Protein AF-A0A371DS87-F1 (afdb_monomer_lite)

Structure (mmCIF, N/CA/C/O backbone):
data_AF-A0A371DS87-F1
#
_entry.id   AF-A0A371DS87-F1
#
loop_
_atom_site.group_PDB
_atom_site.id
_atom_site.type_symbol
_atom_site.label_atom_id
_atom_site.label_alt_id
_atom_site.label_comp_id
_atom_site.label_asym_id
_atom_site.label_entity_id
_atom_site.label_seq_id
_atom_site.pdbx_PDB_ins_code
_atom_site.Cartn_x
_atom_site.Cartn_y
_atom_site.Cartn_z
_atom_site.occupancy
_atom_site.B_iso_or_equiv
_atom_site.auth_seq_id
_atom_site.auth_comp_id
_atom_site.auth_asym_id
_atom_site.auth_atom_id
_atom_site.pdbx_PDB_model_num
ATOM 1 N N . MET A 1 1 ? 19.403 -3.840 -25.421 1.00 32.31 1 MET A N 1
ATOM 2 C CA . MET A 1 1 ? 19.249 -2.475 -25.979 1.00 32.31 1 MET A CA 1
ATOM 3 C C . MET A 1 1 ? 19.789 -1.514 -24.935 1.00 32.31 1 MET A C 1
ATOM 5 O O . MET A 1 1 ? 19.598 -1.821 -23.767 1.00 32.31 1 MET A O 1
ATOM 9 N N . PRO A 1 2 ? 20.490 -0.430 -25.302 1.00 31.38 2 PRO A N 1
ATOM 10 C CA . PRO A 1 2 ? 20.905 0.566 -24.318 1.00 31.38 2 PRO A CA 1
ATOM 11 C C . PRO A 1 2 ? 19.654 1.183 -23.683 1.00 31.38 2 PRO A C 1
ATOM 13 O O . PRO A 1 2 ? 18.657 1.389 -24.381 1.00 31.38 2 PRO A O 1
ATOM 16 N N . TYR A 1 3 ? 19.693 1.423 -22.374 1.00 37.91 3 TYR A N 1
ATOM 17 C CA . TYR A 1 3 ? 18.606 2.086 -21.662 1.00 37.91 3 TYR A CA 1
ATOM 18 C C . TYR A 1 3 ? 18.264 3.436 -22.318 1.00 37.91 3 TYR A C 1
ATOM 20 O O . TYR A 1 3 ? 19.172 4.118 -22.805 1.00 37.91 3 TYR A O 1
ATOM 28 N N . PRO A 1 4 ? 16.987 3.864 -22.323 1.00 39.94 4 PRO A N 1
ATOM 29 C CA . PRO A 1 4 ? 16.688 5.274 -22.540 1.00 39.94 4 PRO A CA 1
ATOM 30 C C . PRO A 1 4 ? 17.463 6.096 -21.499 1.00 39.94 4 PRO A C 1
ATOM 32 O O . PRO A 1 4 ? 17.573 5.673 -20.350 1.00 39.94 4 PRO A O 1
ATOM 35 N N . GLU A 1 5 ? 17.991 7.262 -21.887 1.00 39.75 5 GLU A N 1
ATOM 36 C CA . GLU A 1 5 ? 18.852 8.149 -21.069 1.00 39.75 5 GLU A CA 1
ATOM 37 C C . GLU A 1 5 ? 18.265 8.534 -19.688 1.00 39.75 5 GLU A C 1
ATOM 39 O O . GLU A 1 5 ? 18.965 9.107 -18.862 1.00 39.75 5 GLU A O 1
ATOM 44 N N . ASN A 1 6 ? 17.014 8.159 -19.410 1.00 40.94 6 ASN A N 1
ATOM 45 C CA . ASN A 1 6 ? 16.266 8.435 -18.187 1.00 40.94 6 ASN A CA 1
ATOM 46 C C . ASN A 1 6 ? 16.263 7.261 -17.179 1.00 40.94 6 ASN A C 1
ATOM 48 O O . ASN A 1 6 ? 15.716 7.403 -16.090 1.00 40.94 6 ASN A O 1
ATOM 52 N N . ALA A 1 7 ? 16.815 6.088 -17.518 1.00 43.47 7 ALA A N 1
ATOM 53 C CA . ALA A 1 7 ? 16.753 4.895 -16.658 1.00 43.47 7 ALA A CA 1
ATOM 54 C C . ALA A 1 7 ? 17.754 4.898 -15.482 1.00 43.47 7 ALA A C 1
ATOM 56 O O . ALA A 1 7 ? 17.791 3.948 -14.705 1.00 43.47 7 ALA A O 1
ATOM 57 N N . LEU A 1 8 ? 18.570 5.950 -15.361 1.00 48.00 8 LEU A N 1
ATOM 58 C CA . LEU A 1 8 ? 19.634 6.092 -14.358 1.00 48.00 8 LEU A CA 1
ATOM 59 C C . LEU A 1 8 ? 19.425 7.280 -13.408 1.00 48.00 8 LEU A C 1
ATOM 61 O O . LEU A 1 8 ? 20.318 7.591 -12.618 1.00 48.00 8 LEU A O 1
ATOM 65 N N . ASP A 1 9 ? 18.267 7.943 -13.448 1.00 56.56 9 ASP A N 1
ATOM 66 C CA . ASP A 1 9 ? 17.944 8.957 -12.446 1.00 56.56 9 ASP A CA 1
ATOM 67 C C . ASP A 1 9 ? 17.650 8.255 -11.119 1.00 56.56 9 ASP A C 1
ATOM 69 O O . ASP A 1 9 ? 16.530 7.824 -10.860 1.00 56.56 9 ASP A O 1
ATOM 73 N N . LEU A 1 10 ? 18.685 8.104 -10.290 1.00 57.31 10 LEU A N 1
ATOM 74 C CA . LEU A 1 10 ? 18.582 7.548 -8.944 1.00 57.31 10 LEU A CA 1
ATOM 75 C C . LEU A 1 10 ? 17.589 8.372 -8.129 1.00 57.31 10 LEU A C 1
ATOM 77 O O . LEU A 1 10 ? 17.739 9.585 -7.949 1.00 57.31 10 LEU A O 1
ATOM 81 N N . LEU A 1 11 ? 16.557 7.703 -7.633 1.00 71.44 11 LEU A N 1
ATOM 82 C CA . LEU A 1 11 ? 15.434 8.376 -7.000 1.00 71.44 11 LEU A CA 1
ATOM 83 C C . LEU A 1 11 ? 15.697 8.553 -5.515 1.00 71.44 11 LEU A C 1
ATOM 85 O O . LEU A 1 11 ? 16.438 7.797 -4.895 1.00 71.44 11 LEU A O 1
ATOM 89 N N . THR A 1 12 ? 15.106 9.591 -4.930 1.00 75.75 12 THR A N 1
ATOM 90 C CA . THR A 1 12 ? 15.191 9.810 -3.484 1.00 75.75 12 THR A CA 1
ATOM 91 C C . THR A 1 12 ? 14.057 9.036 -2.805 1.00 75.75 12 THR A C 1
ATOM 93 O O . THR A 1 12 ? 12.901 9.430 -2.958 1.00 75.75 12 THR A O 1
ATOM 96 N N . PRO A 1 13 ? 14.333 7.952 -2.055 1.00 79.12 13 PRO A N 1
ATOM 97 C CA . PRO A 1 13 ? 13.314 7.264 -1.282 1.00 79.12 13 PRO A CA 1
ATOM 98 C C . PRO A 1 13 ? 12.853 8.138 -0.111 1.00 79.12 13 PRO A C 1
ATOM 100 O O . PRO A 1 13 ? 13.560 9.035 0.356 1.00 79.12 13 PRO A O 1
ATOM 103 N N . TYR A 1 14 ? 11.665 7.847 0.401 1.00 82.19 14 TYR A N 1
ATOM 104 C CA . TYR A 1 14 ? 11.088 8.501 1.566 1.00 82.19 14 TYR A CA 1
ATOM 105 C C . TYR A 1 14 ? 10.879 7.496 2.695 1.00 82.19 14 TYR A C 1
ATOM 107 O O . TYR A 1 14 ? 10.246 6.450 2.535 1.00 82.19 14 TYR A O 1
ATOM 115 N N . PHE A 1 15 ? 11.356 7.872 3.875 1.00 82.38 15 PHE A N 1
ATOM 116 C CA . PHE A 1 15 ? 11.287 7.068 5.086 1.00 82.38 15 PHE A CA 1
ATOM 117 C C . PHE A 1 15 ? 10.194 7.575 6.029 1.00 82.38 15 PHE A C 1
ATOM 119 O O . PHE A 1 15 ? 9.985 8.791 6.130 1.00 82.38 15 PHE A O 1
ATOM 126 N N . PRO A 1 16 ? 9.499 6.671 6.735 1.00 85.75 16 PRO A N 1
ATOM 127 C CA . PRO A 1 16 ? 8.396 7.040 7.607 1.00 85.75 16 PRO A CA 1
ATOM 128 C C . PRO A 1 16 ? 8.895 7.780 8.851 1.00 85.75 16 PRO A C 1
ATOM 130 O O . PRO A 1 16 ? 9.857 7.375 9.504 1.00 85.75 16 PRO A O 1
ATOM 133 N N . VAL A 1 17 ? 8.193 8.848 9.227 1.00 87.38 17 VAL A N 1
ATOM 134 C CA . VAL A 1 17 ? 8.328 9.491 10.536 1.00 87.38 17 VAL A CA 1
ATOM 135 C C . VAL A 1 17 ? 7.206 8.969 11.426 1.00 87.38 17 VAL A C 1
ATOM 137 O O . VAL A 1 17 ? 6.046 9.363 11.292 1.00 87.38 17 VAL A O 1
ATOM 140 N N . PHE A 1 18 ? 7.549 8.044 12.320 1.00 86.75 18 PHE A N 1
ATOM 141 C CA . PHE A 1 18 ? 6.584 7.445 13.236 1.00 86.75 18 PHE A CA 1
ATOM 142 C C . PHE A 1 18 ? 6.271 8.370 14.412 1.00 86.75 18 PHE A C 1
ATOM 144 O O . PHE A 1 18 ? 7.171 8.919 15.048 1.00 86.75 18 PHE A O 1
ATOM 151 N N . SER A 1 19 ? 4.987 8.494 14.740 1.00 88.00 19 SER A N 1
ATOM 152 C CA . SER A 1 19 ? 4.548 9.206 15.935 1.00 88.00 19 SER A CA 1
ATOM 153 C C . SER A 1 19 ? 4.712 8.333 17.181 1.00 88.00 19 SER A C 1
ATOM 155 O O . SER A 1 19 ? 4.259 7.190 17.209 1.00 88.00 19 SER A O 1
ATOM 157 N N . THR A 1 20 ? 5.335 8.877 18.228 1.00 88.12 20 THR A N 1
ATOM 158 C CA . THR A 1 20 ? 5.486 8.213 19.536 1.00 88.12 20 THR A CA 1
ATOM 159 C C . THR A 1 20 ? 4.265 8.393 20.440 1.00 88.12 20 THR A C 1
ATOM 161 O O . THR A 1 20 ? 4.050 7.598 21.349 1.00 88.12 20 THR A O 1
ATOM 164 N N . ALA A 1 21 ? 3.459 9.425 20.186 1.00 89.31 21 ALA A N 1
ATOM 165 C CA . ALA A 1 21 ? 2.224 9.730 20.899 1.00 89.31 21 ALA A CA 1
ATOM 166 C C . ALA A 1 21 ? 1.211 10.329 19.905 1.00 89.31 21 ALA A C 1
ATOM 168 O O . ALA A 1 21 ? 1.023 11.548 19.867 1.00 89.31 21 ALA A O 1
ATOM 169 N N . PRO A 1 22 ? 0.618 9.503 19.024 1.00 88.19 22 PRO A N 1
ATOM 170 C CA . PRO A 1 22 ? -0.282 9.999 17.993 1.00 88.19 22 PRO A CA 1
ATOM 171 C C . PRO A 1 22 ? -1.543 10.610 18.606 1.00 88.19 22 PRO A C 1
ATOM 173 O O . PRO A 1 22 ? -2.166 10.022 19.486 1.00 88.19 22 PRO A O 1
ATOM 176 N N . ALA A 1 23 ? -1.937 11.782 18.102 1.00 87.50 23 ALA A N 1
ATOM 177 C CA . ALA A 1 23 ? -3.198 12.421 18.475 1.00 87.50 23 ALA A CA 1
ATOM 178 C C . ALA A 1 23 ? -4.420 11.643 17.953 1.00 87.50 23 ALA A C 1
ATOM 180 O O . ALA A 1 23 ? -5.507 11.750 18.514 1.00 87.50 23 ALA A O 1
ATOM 181 N N . SER A 1 24 ? -4.228 10.858 16.890 1.00 92.38 24 SER A N 1
ATOM 182 C CA . SER A 1 24 ? -5.258 10.054 16.246 1.00 92.38 24 SER A CA 1
ATOM 183 C C . SER A 1 24 ? -4.658 8.795 15.628 1.00 92.38 24 SER A C 1
ATOM 185 O O . SER A 1 24 ? -3.512 8.786 15.178 1.00 92.38 24 SER A O 1
ATOM 187 N N . THR A 1 25 ? -5.452 7.730 15.594 1.00 92.81 25 THR A N 1
ATOM 188 C CA . THR A 1 25 ? -5.151 6.469 14.901 1.00 92.81 25 THR A CA 1
ATOM 189 C C . THR A 1 25 ? -6.046 6.261 13.682 1.00 92.81 25 THR A C 1
ATOM 191 O O . THR A 1 25 ? -6.162 5.147 13.185 1.00 92.81 25 THR A O 1
ATOM 194 N N . ASN A 1 26 ? -6.723 7.314 13.227 1.00 94.56 26 ASN A N 1
ATOM 195 C CA . ASN A 1 26 ? -7.564 7.290 12.041 1.00 94.56 26 ASN A CA 1
ATOM 196 C C . ASN A 1 26 ? -6.769 7.818 10.837 1.00 94.56 26 ASN A C 1
ATOM 198 O O . ASN A 1 26 ? -6.238 8.924 10.894 1.00 94.56 26 ASN A O 1
ATOM 202 N N . VAL A 1 27 ? -6.709 7.053 9.742 1.00 96.31 27 VAL A N 1
ATOM 203 C CA . VAL A 1 27 ? -5.972 7.434 8.521 1.00 96.31 27 VAL A CA 1
ATOM 204 C C . VAL A 1 27 ? -6.565 8.671 7.831 1.00 96.31 27 VAL A C 1
ATOM 206 O O . VAL A 1 27 ? -5.876 9.350 7.072 1.00 96.31 27 VAL A O 1
ATOM 209 N N . PHE A 1 28 ? -7.829 8.994 8.119 1.00 95.81 28 PHE A N 1
ATOM 210 C CA . PHE A 1 28 ? -8.502 10.201 7.640 1.00 95.81 28 PHE A CA 1
ATOM 211 C C . PHE A 1 28 ? -8.166 11.459 8.449 1.00 95.81 28 PHE A C 1
ATOM 213 O O . PHE A 1 28 ? -8.526 12.560 8.036 1.00 95.81 28 PHE A O 1
ATOM 220 N N . ASP A 1 29 ? -7.506 11.325 9.601 1.00 94.88 29 ASP A N 1
ATOM 221 C CA . ASP A 1 29 ? -7.108 12.482 10.394 1.00 94.88 29 ASP A CA 1
ATOM 222 C C . ASP A 1 29 ? -6.036 13.302 9.648 1.00 94.88 29 ASP A C 1
ATOM 224 O O . ASP A 1 29 ? -5.054 12.723 9.178 1.00 94.88 29 ASP A O 1
ATOM 228 N N . PRO A 1 30 ? -6.156 14.641 9.562 1.00 89.56 30 PRO A N 1
ATOM 229 C CA . PRO A 1 30 ? -5.188 15.475 8.844 1.00 89.56 30 PRO A CA 1
ATOM 230 C C . PRO A 1 30 ? -3.744 15.370 9.356 1.00 89.56 30 PRO A C 1
ATOM 232 O O . PRO A 1 30 ? -2.813 15.667 8.610 1.00 89.56 30 PRO A O 1
ATOM 235 N N . SER A 1 31 ? -3.546 14.968 10.617 1.00 91.50 31 SER A N 1
ATOM 236 C CA . SER A 1 31 ? -2.222 14.759 11.220 1.00 91.50 31 SER A CA 1
ATOM 237 C C . SER A 1 31 ? -1.588 13.404 10.871 1.00 91.50 31 SER A C 1
ATOM 239 O O . SER A 1 31 ? -0.418 13.172 11.191 1.00 91.50 31 SER A O 1
ATOM 241 N N . VAL A 1 32 ? -2.338 12.512 10.215 1.00 95.44 32 VAL A N 1
ATOM 242 C CA . VAL A 1 32 ? -1.907 11.171 9.821 1.00 95.44 32 VAL A CA 1
ATOM 243 C C . VAL A 1 32 ? -1.653 11.147 8.315 1.00 95.44 32 VAL A C 1
ATOM 245 O O . VAL A 1 32 ? -2.494 11.514 7.498 1.00 95.44 32 VAL A O 1
ATOM 248 N N . SER A 1 33 ? -0.457 10.709 7.932 1.00 96.06 33 SER A N 1
ATOM 249 C CA . SER A 1 33 ? -0.110 10.469 6.531 1.00 96.06 33 SER A CA 1
ATOM 250 C C . SER A 1 33 ? -0.355 9.018 6.142 1.00 96.06 33 SER A C 1
ATOM 252 O O . SER A 1 33 ? -0.844 8.744 5.052 1.00 96.06 33 SER A O 1
ATOM 254 N N . ALA A 1 34 ? -0.028 8.082 7.031 1.00 95.69 34 ALA A N 1
ATOM 255 C CA . ALA A 1 34 ? -0.254 6.665 6.811 1.00 95.69 34 ALA A CA 1
ATOM 256 C C . ALA A 1 34 ? -0.357 5.906 8.137 1.00 95.69 34 ALA A C 1
ATOM 258 O O . ALA A 1 34 ? 0.079 6.380 9.189 1.00 95.69 34 ALA A O 1
ATOM 259 N N . ILE A 1 35 ? -0.907 4.700 8.071 1.00 95.12 35 ILE A N 1
ATOM 260 C CA . ILE A 1 35 ? -0.924 3.736 9.167 1.00 95.12 35 ILE A CA 1
ATOM 261 C C . ILE A 1 35 ? -0.255 2.463 8.675 1.00 95.12 35 ILE A C 1
ATOM 263 O O . ILE A 1 35 ? -0.710 1.874 7.698 1.00 95.12 35 ILE A O 1
ATOM 267 N N . LEU A 1 36 ? 0.809 2.050 9.358 1.00 91.38 36 LEU A N 1
ATOM 268 C CA . LEU A 1 36 ? 1.426 0.742 9.179 1.00 91.38 36 LEU A CA 1
ATOM 269 C C . LEU A 1 36 ? 0.776 -0.245 10.151 1.00 91.38 36 LEU A C 1
ATOM 271 O O . LEU A 1 36 ? 0.617 0.067 11.333 1.00 91.38 36 LEU A O 1
ATOM 275 N N . GLY A 1 37 ? 0.400 -1.415 9.648 1.00 90.12 37 GLY A N 1
ATOM 276 C CA . GLY A 1 37 ? -0.251 -2.466 10.413 1.00 90.12 37 GLY A CA 1
ATOM 277 C C . GLY A 1 37 ? -1.628 -2.093 10.963 1.00 90.12 37 GLY A C 1
ATOM 278 O O . GLY A 1 37 ? -2.357 -1.251 10.431 1.00 90.12 37 GLY A O 1
ATOM 279 N N . GLY A 1 38 ? -1.960 -2.719 12.088 1.00 91.56 38 GLY A N 1
ATOM 280 C CA . GLY A 1 38 ? -3.217 -2.564 12.800 1.00 91.56 38 GLY A CA 1
ATOM 281 C C . GLY A 1 38 ? -4.316 -3.498 12.309 1.00 91.56 38 GLY A C 1
ATOM 282 O O . GLY A 1 38 ? -4.135 -4.333 11.431 1.00 91.56 38 GLY A O 1
ATOM 283 N N . SER A 1 39 ? -5.486 -3.348 12.919 1.00 93.50 39 SER A N 1
ATOM 284 C CA . SER A 1 39 ? -6.663 -4.188 12.674 1.00 93.50 39 SER A CA 1
ATOM 285 C C . SER A 1 39 ? -7.890 -3.367 12.280 1.00 93.50 39 SER A C 1
ATOM 287 O O . SER A 1 39 ? -9.014 -3.825 12.429 1.00 93.50 39 SER A O 1
ATOM 289 N N . ASN A 1 40 ? -7.693 -2.141 11.789 1.00 94.75 40 ASN A N 1
ATOM 290 C CA . ASN A 1 40 ? -8.782 -1.249 11.388 1.00 94.75 40 ASN A CA 1
ATOM 291 C C . ASN A 1 40 ? -8.536 -0.735 9.959 1.00 94.75 40 ASN A C 1
ATOM 293 O O . ASN A 1 40 ? -8.141 0.422 9.777 1.00 94.75 40 ASN A O 1
ATOM 297 N N . PRO A 1 41 ? -8.676 -1.596 8.935 1.00 96.94 41 PRO A N 1
ATOM 298 C CA . PRO A 1 41 ? -8.652 -1.138 7.559 1.00 96.94 41 PRO A CA 1
ATOM 299 C C . PRO A 1 41 ? -9.849 -0.252 7.247 1.00 96.94 41 PRO A C 1
ATOM 301 O O . PRO A 1 41 ? -10.940 -0.433 7.781 1.00 96.94 41 PRO A O 1
ATOM 304 N N . VAL A 1 42 ? -9.646 0.677 6.325 1.00 97.94 42 VAL A N 1
ATOM 305 C CA . VAL A 1 42 ? -10.741 1.361 5.651 1.00 97.94 42 VAL A CA 1
ATOM 306 C C . VAL A 1 42 ? -11.286 0.441 4.563 1.00 97.94 42 VAL A C 1
ATOM 308 O O . VAL A 1 42 ? -10.543 0.025 3.673 1.00 97.94 42 VAL A O 1
ATOM 311 N N . LEU A 1 43 ? -12.580 0.149 4.630 1.00 97.62 43 LEU A N 1
ATOM 312 C CA . LEU A 1 43 ? -13.313 -0.618 3.625 1.00 97.62 43 LEU A CA 1
ATOM 313 C C . LEU A 1 43 ? -14.316 0.298 2.916 1.00 97.62 43 LEU A C 1
ATOM 315 O O . LEU A 1 43 ? -14.891 1.195 3.546 1.00 97.62 43 LEU A O 1
ATOM 319 N N . LEU A 1 44 ? -14.510 0.086 1.614 1.00 97.12 44 LEU A N 1
ATOM 320 C CA . LEU A 1 44 ? -15.515 0.801 0.825 1.00 97.12 44 LEU A CA 1
ATOM 321 C C . LEU A 1 44 ? -16.940 0.482 1.321 1.00 97.12 44 LEU A C 1
ATOM 323 O O . LEU A 1 44 ? -17.144 -0.536 1.990 1.00 97.12 44 LEU A O 1
ATOM 327 N N . PRO A 1 45 ? -17.943 1.324 0.998 1.00 94.75 45 PRO A N 1
ATOM 328 C CA . PRO A 1 45 ? -19.341 0.995 1.262 1.00 94.75 45 PRO A CA 1
ATOM 329 C C . PRO A 1 45 ? -19.689 -0.385 0.690 1.00 94.75 45 PRO A C 1
ATOM 331 O O . PRO A 1 45 ? -19.283 -0.711 -0.424 1.00 94.75 45 PRO A O 1
ATOM 334 N N . ASP A 1 46 ? -20.411 -1.193 1.467 1.00 92.56 46 ASP A N 1
ATOM 335 C CA . ASP A 1 46 ? -20.830 -2.560 1.116 1.00 92.56 46 ASP A CA 1
ATOM 336 C C . ASP A 1 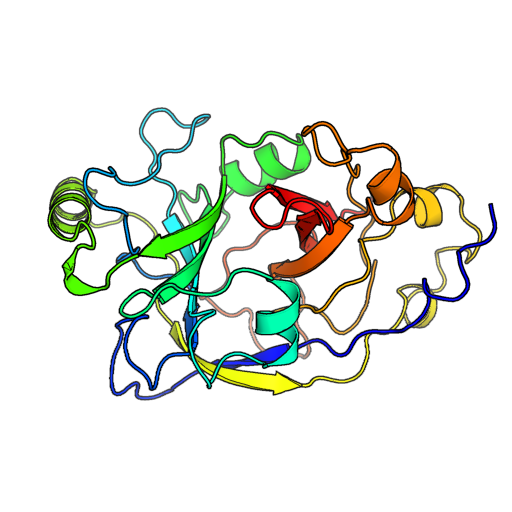46 ? -19.687 -3.575 0.892 1.00 92.56 46 ASP A C 1
ATOM 338 O O . ASP A 1 46 ? -19.930 -4.719 0.505 1.00 92.56 46 ASP A O 1
ATOM 342 N N . GLU A 1 47 ? -18.436 -3.199 1.173 1.00 95.75 47 GLU A N 1
ATOM 343 C CA . GLU A 1 47 ? -17.283 -4.088 1.059 1.00 95.75 47 GLU A CA 1
ATOM 344 C C . GLU A 1 47 ? -17.101 -4.939 2.326 1.00 95.75 47 GLU A C 1
ATOM 346 O O . GLU A 1 47 ? -17.170 -4.429 3.447 1.00 95.75 47 GLU A O 1
ATOM 351 N N . GLY A 1 48 ? -16.841 -6.236 2.149 1.00 95.00 48 GLY A N 1
ATOM 352 C CA . GLY A 1 48 ? -16.379 -7.116 3.222 1.00 95.00 48 GLY A CA 1
ATOM 353 C C . GLY A 1 48 ? -14.867 -7.018 3.440 1.00 95.00 48 GLY A C 1
ATOM 354 O O . GLY A 1 48 ? -14.134 -6.480 2.615 1.00 95.00 48 GLY A O 1
ATOM 355 N N 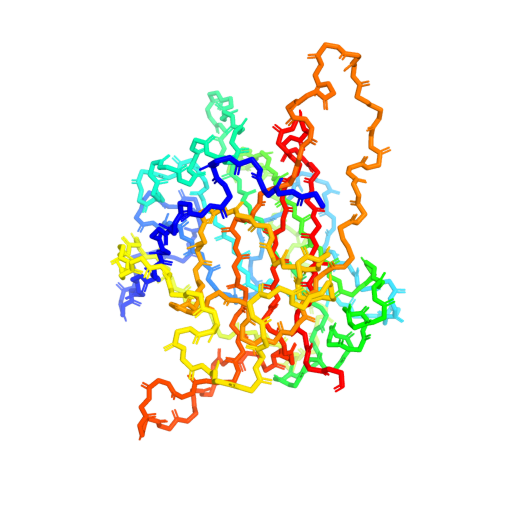. TRP A 1 49 ? -14.377 -7.576 4.546 1.00 96.00 49 TRP A N 1
ATOM 356 C CA . TRP A 1 49 ? -12.936 -7.653 4.776 1.00 96.00 49 TRP A CA 1
ATOM 357 C C . TRP A 1 49 ? -12.272 -8.567 3.724 1.00 96.00 49 TRP A C 1
ATOM 359 O O . TRP A 1 49 ? -12.737 -9.697 3.538 1.00 96.00 49 TRP A O 1
ATOM 369 N N . PRO A 1 50 ? -11.189 -8.132 3.048 1.00 95.44 50 PRO A N 1
ATOM 370 C CA . PRO A 1 50 ? -10.551 -8.922 1.997 1.00 95.44 50 PRO A CA 1
ATOM 371 C C . PRO A 1 50 ? -10.005 -10.261 2.518 1.00 95.44 50 PRO A C 1
ATOM 373 O O . PRO A 1 50 ? -9.395 -10.333 3.586 1.00 95.44 50 PRO A O 1
ATOM 376 N N . ARG A 1 51 ? -10.205 -11.336 1.753 1.00 94.00 51 ARG A N 1
ATOM 377 C CA . ARG A 1 51 ? -9.779 -12.698 2.107 1.00 94.00 51 ARG A CA 1
ATOM 378 C C . ARG A 1 51 ? -8.620 -13.177 1.245 1.00 94.00 51 ARG A C 1
ATOM 380 O O . ARG A 1 51 ? -8.486 -12.754 0.101 1.00 94.00 51 ARG A O 1
ATOM 387 N N . CYS A 1 52 ? -7.810 -14.063 1.811 1.00 93.94 52 CYS A N 1
ATOM 388 C CA . CYS A 1 52 ? -6.811 -14.810 1.064 1.00 93.94 52 CYS A CA 1
ATOM 389 C C . CYS A 1 52 ? -7.523 -15.816 0.151 1.00 93.94 52 CYS A C 1
ATOM 391 O O . CYS A 1 52 ? -8.376 -16.573 0.610 1.00 93.94 52 CYS A O 1
ATOM 393 N N . GLY A 1 53 ? -7.191 -15.823 -1.137 1.00 91.00 53 GLY A N 1
ATOM 394 C CA . GLY A 1 53 ? -7.691 -16.808 -2.095 1.00 91.00 53 GLY A CA 1
ATOM 395 C C . GLY A 1 53 ? -6.993 -18.168 -1.992 1.00 91.00 53 GLY A C 1
ATOM 396 O O . GLY A 1 53 ? -7.542 -19.154 -2.471 1.00 91.00 53 GLY A O 1
ATOM 397 N N . ASN A 1 54 ? -5.832 -18.237 -1.328 1.00 89.50 54 ASN A N 1
ATOM 398 C CA . ASN A 1 54 ? -5.111 -19.488 -1.068 1.00 89.50 54 ASN A CA 1
ATOM 399 C C . ASN A 1 54 ? -5.537 -20.156 0.254 1.00 89.50 54 ASN A C 1
ATOM 401 O O . ASN A 1 54 ? -5.738 -21.366 0.314 1.00 89.50 54 ASN A O 1
ATOM 405 N N . CYS A 1 55 ? -5.689 -19.371 1.323 1.00 88.38 55 CYS A N 1
ATOM 406 C CA . CYS A 1 55 ? -6.109 -19.857 2.635 1.00 88.38 55 CYS A CA 1
ATOM 407 C C . CYS A 1 55 ? -7.605 -19.575 2.822 1.00 88.38 55 CYS A C 1
ATOM 409 O O . CYS A 1 55 ? -7.962 -18.462 3.206 1.00 88.38 55 CYS A O 1
ATOM 411 N N . GLU A 1 56 ? -8.461 -20.573 2.574 1.00 74.25 56 GLU A N 1
ATOM 412 C CA . GLU A 1 56 ? -9.928 -20.425 2.459 1.00 74.25 56 GLU A CA 1
ATOM 413 C C . GLU A 1 56 ? -10.601 -19.643 3.612 1.00 74.25 56 GLU A C 1
ATOM 415 O O . GLU A 1 56 ? -11.596 -18.947 3.385 1.00 74.25 56 GLU A O 1
ATOM 420 N N . ASP A 1 57 ? -10.036 -19.680 4.824 1.00 77.25 57 ASP A N 1
ATOM 421 C CA . ASP A 1 57 ? -10.570 -19.004 6.015 1.00 77.25 57 ASP A CA 1
ATOM 422 C C . ASP A 1 57 ? -9.776 -17.783 6.502 1.00 77.25 57 ASP A C 1
ATOM 424 O O . ASP A 1 57 ? -10.224 -17.085 7.417 1.00 77.25 57 ASP A O 1
ATOM 428 N N . ASN A 1 58 ? -8.632 -17.466 5.891 1.00 88.75 58 ASN A N 1
ATOM 429 C CA . ASN A 1 58 ? -7.827 -16.332 6.333 1.00 88.75 58 ASN A CA 1
ATOM 430 C C . ASN A 1 58 ? -8.291 -15.019 5.706 1.00 88.75 58 ASN A C 1
ATOM 432 O O . ASN A 1 58 ? -8.484 -14.886 4.497 1.00 88.75 58 ASN A O 1
ATOM 436 N N . ILE A 1 59 ? -8.368 -13.997 6.550 1.00 93.88 59 ILE A N 1
ATOM 437 C CA . ILE A 1 59 ? -8.421 -12.607 6.107 1.00 93.88 59 ILE A CA 1
ATOM 438 C C . ILE A 1 59 ? -7.023 -12.121 5.712 1.00 93.88 59 ILE A C 1
ATOM 440 O O . ILE A 1 59 ? -6.022 -12.529 6.310 1.00 93.88 59 ILE A O 1
ATOM 444 N N . LEU A 1 60 ? -6.956 -11.196 4.756 1.00 95.50 60 LEU A N 1
ATOM 445 C CA . LEU A 1 60 ? -5.746 -10.418 4.517 1.00 95.50 60 LEU A CA 1
ATOM 446 C C . LEU A 1 60 ? -5.649 -9.324 5.584 1.00 95.50 60 LEU A C 1
ATOM 448 O O . LEU A 1 60 ? -6.582 -8.541 5.766 1.00 95.50 60 LEU A O 1
ATOM 452 N N . ILE A 1 61 ? -4.536 -9.256 6.307 1.00 94.50 61 ILE A N 1
ATOM 453 C CA . ILE A 1 61 ? -4.318 -8.217 7.315 1.00 94.50 61 ILE A CA 1
ATOM 454 C C . ILE A 1 61 ? -3.741 -6.950 6.663 1.00 94.50 61 ILE A C 1
ATOM 456 O O . ILE A 1 61 ? -3.021 -7.053 5.667 1.00 94.50 61 ILE A O 1
ATOM 460 N N . PRO A 1 62 ? -4.023 -5.746 7.192 1.00 94.44 62 PRO A N 1
ATOM 461 C CA . PRO A 1 62 ? -3.457 -4.512 6.662 1.00 94.44 62 PRO A CA 1
ATOM 462 C C . PRO A 1 62 ? -1.945 -4.475 6.905 1.00 94.44 62 PRO A C 1
ATOM 464 O O . PRO A 1 62 ? -1.502 -4.578 8.048 1.00 94.44 62 PRO A O 1
ATOM 467 N N . TYR A 1 63 ? -1.158 -4.280 5.847 1.00 92.50 63 TYR A N 1
ATOM 468 C CA . TYR A 1 63 ? 0.271 -3.986 5.958 1.00 92.50 63 TYR A CA 1
ATOM 469 C C . TYR A 1 63 ? 0.501 -2.480 6.075 1.00 92.50 63 TYR A C 1
ATOM 471 O O . TYR A 1 63 ? 1.149 -2.010 7.008 1.00 92.50 63 TYR A O 1
ATOM 479 N N . ILE A 1 64 ? -0.069 -1.698 5.155 1.00 93.19 64 ILE A N 1
ATOM 480 C CA . ILE A 1 64 ? -0.038 -0.236 5.216 1.00 93.19 64 ILE A CA 1
ATOM 481 C C . ILE A 1 64 ? -1.258 0.377 4.526 1.00 93.19 64 ILE A C 1
ATOM 483 O O . ILE A 1 64 ? -1.755 -0.135 3.524 1.00 93.19 64 ILE A O 1
ATOM 487 N N . GLN A 1 65 ? -1.723 1.502 5.061 1.00 97.00 65 GLN A N 1
ATOM 488 C CA . GLN A 1 65 ? -2.737 2.365 4.463 1.00 97.00 65 GLN A CA 1
ATOM 489 C C . GLN A 1 65 ? -2.192 3.790 4.395 1.00 97.00 65 GLN A C 1
ATOM 491 O O . GLN A 1 65 ? -1.936 4.402 5.432 1.00 97.00 65 GLN A O 1
ATOM 496 N N . ILE A 1 66 ? -2.000 4.320 3.189 1.00 96.62 66 ILE A N 1
ATOM 497 C CA . ILE A 1 66 ? -1.421 5.644 2.946 1.00 96.62 66 ILE A CA 1
ATOM 498 C C . ILE A 1 66 ? -2.517 6.597 2.497 1.00 96.62 66 ILE A C 1
ATOM 500 O O . ILE A 1 66 ? -3.175 6.353 1.489 1.00 96.62 66 ILE A O 1
ATOM 504 N N . ASN A 1 67 ? -2.674 7.711 3.209 1.00 97.31 67 ASN A N 1
ATOM 505 C CA . ASN A 1 67 ? -3.549 8.802 2.814 1.00 97.31 67 ASN A CA 1
ATOM 506 C C . ASN A 1 67 ? -2.877 9.630 1.715 1.00 97.31 67 ASN A C 1
ATOM 508 O O . ASN A 1 67 ? -2.089 10.539 1.985 1.00 97.31 67 ASN A O 1
ATOM 512 N N . VAL A 1 68 ? -3.187 9.319 0.459 1.00 95.44 68 VAL A N 1
ATOM 513 C CA . VAL A 1 68 ? -2.644 10.026 -0.706 1.00 95.44 68 VAL A CA 1
ATOM 514 C C . VAL A 1 68 ? -3.185 11.454 -0.776 1.00 95.44 68 VAL A C 1
ATOM 516 O O . VAL A 1 68 ? -2.505 12.335 -1.282 1.00 95.44 68 VAL A O 1
ATOM 519 N N . SER A 1 69 ? -4.361 11.740 -0.219 1.00 95.06 69 SER A N 1
ATOM 520 C CA . SER A 1 69 ? -4.902 13.106 -0.172 1.00 95.06 69 SER A CA 1
ATOM 521 C C . SER A 1 69 ? -4.253 13.992 0.901 1.00 95.06 69 SER A C 1
ATOM 523 O O . SER A 1 69 ? -4.383 15.215 0.838 1.00 95.06 69 SER A O 1
ATOM 525 N N . SER A 1 70 ? -3.537 13.416 1.871 1.00 94.19 70 SER A N 1
ATOM 526 C CA . SER A 1 70 ? -2.920 14.161 2.974 1.00 94.19 70 SER A CA 1
ATOM 527 C C . SER A 1 70 ? -1.770 15.054 2.503 1.00 94.19 70 SER A C 1
ATOM 529 O O . SER A 1 70 ? -0.893 14.633 1.748 1.00 94.19 70 SER A O 1
ATOM 531 N N . SER A 1 71 ? -1.697 16.283 3.024 1.00 93.69 71 SER A N 1
ATOM 532 C CA . SER A 1 71 ? -0.550 17.176 2.801 1.00 93.69 71 SER A CA 1
ATOM 533 C C . SER A 1 71 ? 0.738 16.685 3.467 1.00 93.69 71 SER A C 1
ATOM 535 O O . SER A 1 71 ? 1.812 17.185 3.142 1.00 93.69 71 SER A O 1
ATOM 537 N N . HIS A 1 72 ? 0.639 15.725 4.392 1.00 94.50 72 HIS A N 1
ATOM 538 C CA . HIS A 1 72 ? 1.785 15.095 5.047 1.00 94.50 72 HIS A CA 1
ATOM 539 C C . HIS A 1 72 ? 2.410 13.973 4.203 1.00 94.50 72 HIS A C 1
ATOM 541 O O . HIS A 1 72 ? 3.541 13.568 4.471 1.00 94.50 72 HIS A O 1
ATOM 547 N N . THR A 1 73 ? 1.710 13.505 3.166 1.00 94.62 73 THR A N 1
ATOM 548 C CA . THR A 1 73 ? 2.240 12.573 2.164 1.00 94.62 73 THR A CA 1
ATOM 549 C C . THR A 1 73 ? 3.036 13.355 1.103 1.00 94.62 73 THR A C 1
ATOM 551 O O . THR A 1 73 ? 2.542 14.387 0.625 1.00 94.62 73 THR A O 1
ATOM 554 N N . PRO A 1 74 ? 4.255 12.916 0.708 1.00 92.38 74 PRO A N 1
ATOM 555 C CA . PRO A 1 74 ? 5.122 13.666 -0.198 1.00 92.38 74 PRO A CA 1
ATOM 556 C C . PRO A 1 74 ? 4.401 14.093 -1.472 1.00 92.38 74 PRO A C 1
ATOM 558 O O . PRO A 1 74 ? 3.747 13.283 -2.122 1.00 92.38 74 PRO A O 1
ATOM 561 N N . ALA A 1 75 ? 4.526 15.368 -1.848 1.00 91.56 75 ALA A N 1
ATOM 562 C CA . ALA A 1 75 ? 3.834 15.903 -3.021 1.00 91.56 75 ALA A CA 1
ATOM 563 C C . ALA A 1 75 ? 4.183 15.136 -4.307 1.00 91.56 75 ALA A C 1
ATOM 565 O O . ALA A 1 75 ? 3.292 14.862 -5.105 1.00 91.56 75 ALA A O 1
ATOM 566 N N . GLU A 1 76 ? 5.446 14.734 -4.464 1.00 88.75 76 GLU A N 1
ATOM 567 C CA . GLU A 1 76 ? 5.891 13.916 -5.594 1.00 88.75 76 GLU A CA 1
ATOM 568 C C . GLU A 1 76 ? 5.208 12.539 -5.614 1.00 88.75 76 GLU A C 1
ATOM 570 O O . GLU A 1 76 ? 4.772 12.085 -6.669 1.00 88.75 76 GLU A O 1
ATOM 575 N N . PHE A 1 77 ? 5.031 11.905 -4.448 1.00 90.31 77 PHE A N 1
ATOM 576 C CA . PHE A 1 77 ? 4.304 10.638 -4.341 1.00 90.31 77 PHE A CA 1
ATOM 577 C C . PHE A 1 77 ? 2.854 10.807 -4.780 1.00 90.31 77 PHE A C 1
ATOM 579 O O . PHE A 1 77 ? 2.362 10.040 -5.599 1.00 90.31 77 PHE A O 1
ATOM 586 N N . ARG A 1 78 ? 2.183 11.857 -4.292 1.00 91.56 78 ARG A N 1
ATOM 587 C CA . ARG A 1 78 ? 0.789 12.157 -4.649 1.00 91.56 78 ARG A CA 1
ATOM 588 C C . ARG A 1 78 ? 0.620 12.390 -6.151 1.00 91.56 78 ARG A C 1
ATOM 590 O O . ARG A 1 78 ? -0.306 11.853 -6.749 1.00 91.56 78 ARG A O 1
ATOM 597 N N . GLN A 1 79 ? 1.542 13.134 -6.763 1.00 89.62 79 GLN A N 1
ATOM 598 C CA . GLN A 1 79 ? 1.562 13.357 -8.211 1.00 89.62 79 GLN A CA 1
ATOM 599 C C . GLN A 1 79 ? 1.763 12.054 -8.986 1.00 89.62 79 GLN A C 1
ATOM 601 O O . GLN A 1 79 ? 1.074 11.827 -9.976 1.00 89.62 79 GLN A O 1
ATOM 606 N N . LYS A 1 80 ? 2.675 11.186 -8.528 1.00 88.00 80 LYS A N 1
ATOM 607 C CA . LYS A 1 80 ? 2.904 9.884 -9.159 1.00 88.00 80 LYS A CA 1
ATOM 608 C C . LYS A 1 80 ? 1.732 8.935 -8.959 1.00 88.00 80 LYS A C 1
ATOM 610 O O . LYS A 1 80 ? 1.418 8.241 -9.899 1.00 88.00 80 LYS A O 1
ATOM 615 N N . VAL A 1 81 ? 1.028 8.914 -7.829 1.00 89.81 81 VAL A N 1
ATOM 616 C CA . VAL A 1 81 ? -0.193 8.090 -7.718 1.00 89.81 81 VAL A CA 1
ATOM 617 C C . VAL A 1 81 ? -1.211 8.483 -8.793 1.00 89.81 81 VAL A C 1
ATOM 619 O O . VAL A 1 81 ? -1.860 7.602 -9.346 1.00 89.81 81 VAL A O 1
ATOM 622 N N . GLY A 1 82 ? -1.294 9.771 -9.146 1.00 85.75 82 GLY A N 1
ATOM 623 C CA . GLY A 1 82 ? -2.025 10.232 -10.331 1.00 85.75 82 GLY A CA 1
ATOM 624 C C . GLY A 1 82 ? -3.548 10.142 -10.213 1.00 85.75 82 GLY A C 1
ATOM 625 O O . GLY A 1 82 ? -4.238 10.190 -11.227 1.00 85.75 82 GLY A O 1
ATOM 626 N N . VAL A 1 83 ? -4.071 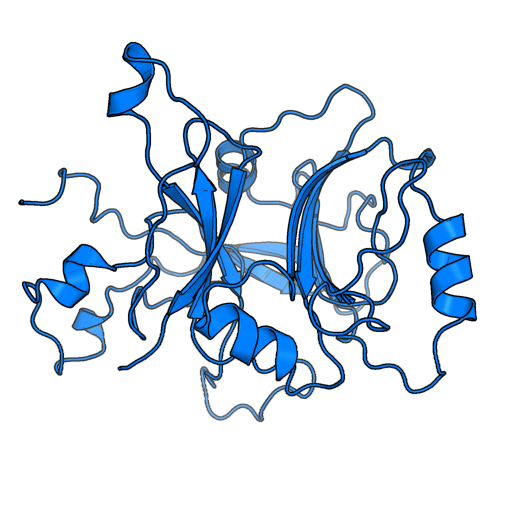10.006 -8.992 1.00 85.38 83 VAL A N 1
ATOM 627 C CA . VAL A 1 83 ? -5.508 9.976 -8.700 1.00 85.38 83 VAL A CA 1
ATOM 628 C C . VAL A 1 83 ? -5.863 11.213 -7.885 1.00 85.38 83 VAL A C 1
ATOM 630 O O . VAL A 1 83 ? -5.375 11.398 -6.767 1.00 85.38 83 VAL A O 1
ATOM 633 N N . GLU A 1 84 ? -6.708 12.070 -8.450 1.00 85.50 84 GLU A N 1
ATOM 634 C CA . GLU A 1 84 ? -7.244 13.238 -7.757 1.00 85.50 84 GLU A CA 1
ATOM 635 C C . GLU A 1 84 ? -8.535 12.865 -7.031 1.00 85.50 84 GLU A C 1
ATOM 637 O O . GLU A 1 84 ? -9.440 12.276 -7.618 1.00 85.50 84 GLU A O 1
ATOM 642 N N . ALA A 1 85 ? -8.619 13.219 -5.749 1.00 89.25 85 ALA A N 1
ATOM 643 C CA . ALA A 1 85 ? -9.831 13.013 -4.971 1.00 89.25 85 ALA A CA 1
ATOM 644 C C . ALA A 1 85 ? -10.930 13.980 -5.426 1.00 89.25 85 ALA A C 1
ATOM 646 O O . ALA A 1 85 ? -10.701 15.190 -5.538 1.00 89.25 85 ALA A O 1
ATOM 647 N N . GLN A 1 86 ? -12.142 13.468 -5.604 1.00 93.38 86 GLN A N 1
ATOM 648 C CA . GLN A 1 86 ? -13.339 14.283 -5.714 1.00 93.38 86 GLN A CA 1
ATOM 649 C C . GLN A 1 86 ? -13.539 15.107 -4.430 1.00 93.38 86 GLN A C 1
ATOM 651 O O . GLN A 1 86 ? -13.093 14.718 -3.345 1.00 93.38 86 GLN A O 1
ATOM 656 N N . PRO A 1 87 ? -14.219 16.264 -4.507 1.00 92.69 87 PRO A N 1
ATOM 657 C CA . PRO A 1 87 ? -14.506 17.066 -3.324 1.00 92.69 87 PRO A CA 1
ATOM 658 C C . PRO A 1 87 ? -15.202 16.248 -2.224 1.00 92.69 87 PRO A C 1
ATOM 660 O O . PRO A 1 87 ? -16.258 15.668 -2.453 1.00 92.69 87 PRO A O 1
ATOM 663 N N . GLY A 1 88 ? -14.617 16.229 -1.023 1.00 92.44 88 GLY A N 1
ATOM 664 C CA . GLY A 1 88 ? -15.124 15.461 0.123 1.00 92.44 88 GLY A CA 1
ATOM 665 C C . GLY A 1 88 ? -14.641 14.008 0.191 1.00 92.44 88 GLY A C 1
ATOM 666 O O . GLY A 1 88 ? -14.889 13.337 1.188 1.00 92.44 88 GLY A O 1
ATOM 667 N N . HIS A 1 89 ? -13.918 13.531 -0.821 1.00 95.81 89 HIS A N 1
ATOM 668 C CA . HIS A 1 89 ? -13.343 12.193 -0.844 1.00 95.81 89 HIS A CA 1
ATOM 669 C C . HIS A 1 89 ? -11.884 12.212 -0.382 1.00 95.81 89 HIS A C 1
ATOM 671 O O . HIS A 1 89 ? -11.200 13.238 -0.385 1.00 95.81 89 HIS A O 1
ATOM 677 N N . THR A 1 90 ? -11.396 11.044 0.017 1.00 96.12 90 THR A N 1
ATOM 678 C CA . THR A 1 90 ? -9.992 10.775 0.315 1.00 96.12 90 THR A CA 1
ATOM 679 C C . THR A 1 90 ? -9.522 9.603 -0.533 1.00 96.12 90 THR A C 1
ATOM 681 O O . THR A 1 90 ? -10.204 8.584 -0.627 1.00 96.12 90 THR A O 1
ATOM 684 N N . VAL A 1 91 ? -8.342 9.740 -1.130 1.00 97.06 91 VAL A N 1
ATOM 685 C CA . VAL A 1 91 ? -7.672 8.670 -1.870 1.00 97.06 91 VAL A CA 1
ATOM 686 C C . VAL A 1 91 ? -6.717 7.953 -0.925 1.00 97.06 91 VAL A C 1
ATOM 688 O O . VAL A 1 91 ? -5.848 8.581 -0.313 1.00 97.06 91 VAL A O 1
ATOM 691 N N . LEU A 1 92 ? -6.869 6.636 -0.817 1.00 97.38 92 LEU A N 1
ATOM 692 C CA . LEU A 1 92 ? -5.991 5.768 -0.043 1.00 97.38 92 LEU A CA 1
ATOM 693 C C . LEU A 1 92 ? -5.281 4.781 -0.965 1.00 97.38 92 LEU A C 1
ATOM 695 O O . LEU A 1 92 ? -5.926 4.145 -1.793 1.00 97.38 92 LEU A O 1
ATOM 699 N N . LEU A 1 93 ? -3.976 4.597 -0.769 1.00 96.62 93 LEU A N 1
ATOM 700 C CA . LEU A 1 93 ? -3.271 3.411 -1.254 1.00 96.62 93 LEU A CA 1
ATOM 701 C C . LEU A 1 93 ? -3.219 2.403 -0.109 1.00 96.62 93 LEU A C 1
ATOM 703 O O . LEU A 1 93 ? -2.783 2.741 0.993 1.00 96.62 93 LEU A O 1
ATOM 707 N N . GLN A 1 94 ? -3.673 1.180 -0.356 1.00 96.94 94 GLN A N 1
ATOM 708 C CA . GLN A 1 94 ? -3.739 0.126 0.649 1.00 96.94 94 GLN A CA 1
ATOM 709 C C . GLN A 1 94 ? -2.983 -1.113 0.191 1.00 96.94 94 GLN A C 1
ATOM 711 O O . GLN A 1 94 ? -3.066 -1.511 -0.971 1.00 96.94 94 GLN A O 1
ATOM 716 N N . VAL A 1 95 ? -2.291 -1.727 1.145 1.00 94.69 95 VAL A N 1
ATOM 717 C CA . VAL A 1 95 ? -1.613 -3.011 0.992 1.00 94.69 95 VAL A CA 1
ATOM 718 C C . VAL A 1 95 ? -2.127 -3.938 2.078 1.00 94.69 95 VAL A C 1
ATOM 720 O O . VAL A 1 95 ? -2.041 -3.611 3.265 1.00 94.69 95 VAL A O 1
ATOM 723 N N . PHE A 1 96 ? -2.636 -5.093 1.674 1.00 95.06 96 PHE A N 1
ATOM 724 C CA . PHE A 1 96 ? -3.016 -6.186 2.554 1.00 95.06 96 PHE A CA 1
ATOM 725 C C . PHE A 1 96 ? -2.217 -7.436 2.200 1.00 95.06 96 PHE A C 1
ATOM 727 O O . PHE A 1 96 ? -1.940 -7.669 1.025 1.00 95.06 96 PHE A O 1
ATOM 734 N N . ILE A 1 97 ? -1.890 -8.247 3.203 1.00 92.62 97 ILE A N 1
ATOM 735 C CA . ILE A 1 97 ? -1.135 -9.495 3.034 1.00 92.62 97 ILE A CA 1
ATOM 736 C C . ILE A 1 97 ? -1.757 -10.632 3.846 1.00 92.62 97 ILE A C 1
ATOM 738 O O . ILE A 1 97 ? -2.400 -10.399 4.872 1.00 92.62 97 ILE A O 1
ATOM 742 N N . CYS A 1 98 ? -1.554 -11.871 3.413 1.00 92.06 98 CYS A N 1
ATOM 743 C CA . CYS A 1 98 ? -1.915 -13.051 4.184 1.00 92.06 98 CYS A CA 1
ATOM 744 C C . CYS A 1 98 ? -0.799 -13.385 5.177 1.00 92.06 98 CYS A C 1
ATOM 746 O O . CYS A 1 98 ? 0.244 -13.910 4.797 1.00 92.06 98 CYS A O 1
ATOM 748 N N . ALA A 1 99 ? -1.037 -13.115 6.457 1.00 87.06 99 ALA A N 1
ATOM 749 C CA . ALA A 1 99 ? -0.124 -13.481 7.531 1.00 87.06 99 ALA A CA 1
ATOM 750 C C . ALA A 1 99 ? -0.888 -14.214 8.637 1.00 87.06 99 ALA A C 1
ATOM 752 O O . ALA A 1 99 ? -1.884 -13.704 9.159 1.00 87.06 99 ALA A O 1
ATOM 753 N N . GLU A 1 100 ? -0.434 -15.424 8.958 1.00 80.62 100 GLU A N 1
ATOM 754 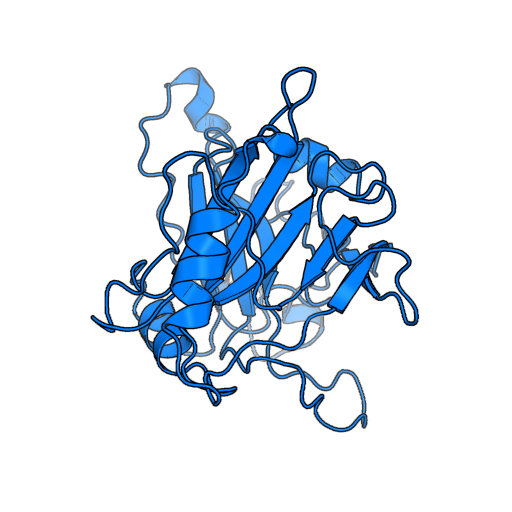C CA . GLU A 1 100 ? -0.906 -16.190 10.118 1.00 80.62 100 GLU A CA 1
ATOM 755 C C . GLU A 1 100 ? -0.114 -15.825 11.379 1.00 80.62 100 GLU A C 1
ATOM 757 O O . GLU A 1 100 ? -0.673 -15.818 12.475 1.00 80.62 100 GLU A O 1
ATOM 762 N N . ASP A 1 101 ? 1.147 -15.438 11.192 1.00 81.25 101 ASP A N 1
ATOM 763 C CA . ASP A 1 101 ? 2.102 -14.987 12.197 1.00 81.25 101 ASP A CA 1
ATOM 764 C C . ASP A 1 101 ? 3.115 -13.991 11.585 1.00 81.25 101 ASP A C 1
ATOM 766 O O . ASP A 1 101 ? 2.952 -13.510 10.458 1.00 81.25 101 ASP A O 1
ATOM 770 N N . GLU A 1 102 ? 4.166 -13.673 12.342 1.00 75.69 102 GLU A N 1
ATOM 771 C CA . GLU A 1 102 ? 5.260 -12.782 11.938 1.00 75.69 102 GLU A CA 1
ATOM 772 C C . GLU A 1 102 ? 6.098 -13.291 10.754 1.00 75.69 102 GLU A C 1
ATOM 774 O O . GLU A 1 102 ? 6.738 -12.480 10.079 1.00 75.69 102 GLU A O 1
ATOM 779 N N . CYS A 1 103 ? 6.073 -14.597 10.471 1.00 75.19 103 CYS A N 1
ATOM 780 C CA . CYS A 1 103 ? 6.781 -15.198 9.344 1.00 75.19 103 CYS A CA 1
ATOM 781 C C . CYS A 1 103 ? 6.033 -14.991 8.024 1.00 75.19 103 CYS A C 1
ATOM 783 O O . CYS A 1 103 ? 6.662 -14.970 6.970 1.00 75.19 103 CYS A O 1
ATOM 785 N N . ALA A 1 104 ? 4.703 -14.834 8.074 1.00 80.81 104 ALA A N 1
ATOM 786 C CA . ALA A 1 104 ? 3.847 -14.601 6.909 1.00 80.81 104 ALA A CA 1
ATOM 787 C C . ALA A 1 104 ? 4.153 -15.539 5.719 1.00 80.81 104 ALA A C 1
ATOM 789 O O . ALA A 1 104 ? 4.185 -15.106 4.565 1.00 80.81 104 ALA A O 1
ATOM 790 N N . GLU A 1 105 ? 4.354 -16.833 6.003 1.00 83.00 105 GLU A N 1
ATOM 791 C CA . GLU A 1 105 ? 4.792 -17.836 5.019 1.00 83.00 105 GLU A CA 1
ATOM 792 C C . GLU A 1 105 ? 3.898 -17.863 3.773 1.00 83.00 105 GLU A C 1
ATOM 794 O O . GLU A 1 105 ? 4.402 -17.814 2.654 1.00 83.00 105 GLU A O 1
ATOM 799 N N . CYS A 1 106 ? 2.569 -17.836 3.951 1.00 87.81 106 CYS A N 1
ATOM 800 C CA . CYS A 1 106 ? 1.627 -17.811 2.829 1.00 87.81 106 CYS A CA 1
ATOM 801 C C . CYS A 1 106 ? 1.847 -16.600 1.913 1.00 87.81 106 CYS A C 1
ATOM 803 O O . CYS A 1 106 ? 1.843 -16.749 0.694 1.00 87.81 106 CYS A O 1
ATOM 805 N N . PHE A 1 107 ? 2.063 -15.406 2.469 1.00 87.25 107 PHE A N 1
ATOM 806 C CA . PHE A 1 107 ? 2.384 -14.238 1.657 1.00 87.25 107 PHE A CA 1
ATOM 807 C C . PHE A 1 107 ? 3.706 -14.432 0.900 1.00 87.25 107 PHE A C 1
ATOM 809 O O . PHE A 1 107 ? 3.737 -14.226 -0.311 1.00 87.25 107 PHE A O 1
ATOM 816 N N . GLY A 1 108 ? 4.763 -14.885 1.581 1.00 80.31 108 GLY A N 1
ATOM 817 C CA . GLY A 1 108 ? 6.078 -15.104 0.974 1.00 80.31 108 GLY A CA 1
ATOM 818 C C . GLY A 1 108 ? 6.066 -16.135 -0.160 1.00 80.31 108 GLY A C 1
ATOM 819 O O . GLY A 1 108 ? 6.506 -15.837 -1.269 1.00 80.31 108 GLY A O 1
ATOM 820 N N . GLU A 1 109 ? 5.522 -17.331 0.079 1.00 81.50 109 GLU A N 1
ATOM 821 C CA . GLU A 1 109 ? 5.475 -18.416 -0.913 1.00 81.50 109 GLU A CA 1
ATOM 822 C C . GLU A 1 109 ? 4.660 -18.038 -2.154 1.00 81.50 109 GLU A C 1
ATOM 824 O O . GLU A 1 109 ? 5.059 -18.319 -3.287 1.00 81.50 109 GLU A O 1
ATOM 829 N N . ARG A 1 110 ? 3.506 -17.392 -1.954 1.00 84.38 110 ARG A N 1
ATOM 830 C CA . ARG A 1 110 ? 2.611 -17.015 -3.056 1.00 84.38 110 ARG A CA 1
ATOM 831 C C . ARG A 1 110 ? 3.183 -15.855 -3.863 1.00 84.38 110 ARG A C 1
ATOM 833 O O . ARG A 1 110 ? 3.101 -15.893 -5.089 1.00 84.38 110 ARG A O 1
ATOM 840 N N . LEU A 1 111 ? 3.840 -14.899 -3.203 1.00 78.38 111 LEU A N 1
ATOM 841 C CA . LEU A 1 111 ? 4.561 -13.820 -3.871 1.00 78.38 111 LEU A CA 1
ATOM 842 C C . LEU A 1 111 ? 5.718 -14.356 -4.735 1.00 78.38 111 LEU A C 1
ATOM 844 O O . LEU A 1 111 ? 5.830 -13.962 -5.893 1.00 78.38 111 LEU A O 1
ATOM 848 N N . VAL A 1 112 ? 6.527 -15.296 -4.224 1.00 75.75 112 VAL A N 1
ATOM 849 C CA . VAL A 1 112 ? 7.584 -15.981 -5.006 1.00 75.75 112 VAL A CA 1
ATOM 850 C C . VAL A 1 112 ? 6.996 -16.748 -6.190 1.00 75.75 112 VAL A C 1
ATOM 852 O O . VAL A 1 112 ? 7.562 -16.751 -7.280 1.00 75.75 112 VAL A O 1
ATOM 855 N N . GLY A 1 113 ? 5.840 -17.381 -5.996 1.00 69.50 113 GLY A N 1
ATOM 856 C CA . GLY A 1 113 ? 5.124 -18.082 -7.057 1.00 69.50 113 GLY A CA 1
ATOM 857 C C . GLY A 1 113 ? 4.414 -17.177 -8.073 1.00 69.50 113 GLY A C 1
ATOM 858 O O . GLY A 1 113 ? 3.776 -17.714 -8.976 1.00 69.50 113 GLY A O 1
ATOM 859 N N . ALA A 1 114 ? 4.505 -15.846 -7.935 1.00 72.75 114 ALA A N 1
ATOM 860 C CA . ALA A 1 114 ? 3.793 -14.859 -8.750 1.00 72.75 114 ALA A CA 1
ATOM 861 C C . ALA A 1 114 ? 2.263 -15.061 -8.764 1.00 72.75 114 ALA A C 1
ATOM 863 O O . ALA A 1 114 ? 1.603 -14.903 -9.791 1.00 72.75 114 ALA A O 1
ATOM 864 N N . PHE A 1 115 ? 1.695 -15.420 -7.611 1.00 76.19 115 PHE A N 1
ATOM 865 C CA . PHE A 1 115 ? 0.255 -15.562 -7.424 1.00 76.19 115 PHE A CA 1
ATOM 866 C C . PHE A 1 115 ? -0.311 -14.382 -6.631 1.00 76.19 115 PHE A C 1
ATOM 868 O O . PHE A 1 115 ? 0.189 -14.046 -5.560 1.00 76.19 115 PHE A O 1
ATOM 875 N N . ASP A 1 116 ? -1.387 -13.782 -7.132 1.00 79.56 116 ASP A N 1
ATOM 876 C CA . ASP A 1 116 ? -2.020 -12.574 -6.590 1.00 79.56 116 ASP A CA 1
ATOM 877 C C . ASP A 1 116 ? -3.117 -12.853 -5.547 1.00 79.56 116 ASP A C 1
ATOM 879 O O . ASP A 1 116 ? -3.910 -11.977 -5.213 1.00 79.56 116 ASP A O 1
ATOM 883 N N . ASP A 1 117 ? -3.169 -14.067 -4.999 1.00 87.38 117 ASP A N 1
ATOM 884 C CA . ASP A 1 117 ? -4.246 -14.509 -4.111 1.00 87.38 117 ASP A CA 1
ATOM 885 C C . ASP A 1 117 ? -3.911 -14.435 -2.613 1.00 87.38 117 ASP A C 1
ATOM 887 O O . ASP A 1 117 ? -4.785 -14.662 -1.777 1.00 87.38 117 ASP A O 1
ATOM 891 N N . ALA A 1 118 ? -2.676 -14.085 -2.249 1.00 90.19 118 ALA A N 1
ATOM 892 C CA . ALA A 1 118 ? -2.244 -13.919 -0.857 1.00 90.19 118 ALA A CA 1
ATOM 893 C C . ALA A 1 118 ? -1.988 -12.463 -0.455 1.00 90.19 118 ALA A C 1
ATOM 895 O O . ALA A 1 118 ? -1.511 -12.194 0.650 1.00 90.19 118 ALA A O 1
ATOM 896 N N . PHE A 1 119 ? -2.294 -11.513 -1.330 1.00 91.50 119 PHE A N 1
ATOM 897 C CA . PHE A 1 119 ? -2.166 -10.091 -1.055 1.00 91.50 119 PHE A CA 1
ATOM 898 C C . PHE A 1 119 ? -3.186 -9.293 -1.856 1.00 91.50 119 PHE A C 1
ATOM 900 O O . PHE A 1 119 ? -3.780 -9.770 -2.814 1.00 91.50 119 PHE A O 1
ATOM 907 N N . LEU A 1 120 ? -3.386 -8.047 -1.450 1.00 93.56 120 LEU A N 1
ATOM 908 C CA . LEU A 1 120 ? -4.200 -7.091 -2.181 1.00 93.56 120 LEU A CA 1
ATOM 909 C C . LEU A 1 120 ? -3.502 -5.741 -2.137 1.00 93.56 120 LEU A C 1
ATOM 911 O O . LEU A 1 120 ? -3.283 -5.186 -1.060 1.00 93.56 120 LEU A O 1
ATOM 915 N N . VAL A 1 121 ? -3.196 -5.198 -3.310 1.00 93.44 121 VAL A N 1
ATOM 916 C CA . VAL A 1 121 ? -2.729 -3.820 -3.466 1.00 93.44 121 VAL A CA 1
ATOM 917 C C . VAL A 1 121 ? -3.758 -3.059 -4.267 1.00 93.44 121 VAL A C 1
ATOM 919 O O . VAL A 1 121 ? -4.196 -3.516 -5.320 1.00 93.44 121 VAL A O 1
ATOM 922 N N . ARG A 1 122 ? -4.160 -1.894 -3.770 1.00 95.12 122 ARG A N 1
ATOM 923 C CA . ARG A 1 122 ? -5.166 -1.078 -4.445 1.00 95.12 122 ARG A CA 1
ATOM 924 C C . ARG A 1 122 ? -5.039 0.394 -4.112 1.00 95.12 122 ARG A C 1
ATOM 926 O O . ARG A 1 122 ? -4.546 0.765 -3.047 1.00 95.12 122 ARG A O 1
ATOM 933 N N . ILE A 1 123 ? -5.583 1.213 -5.002 1.00 95.56 123 ILE A N 1
ATOM 934 C CA . ILE A 1 123 ? -5.958 2.592 -4.710 1.00 95.56 123 ILE A CA 1
ATOM 935 C C . ILE A 1 123 ? -7.479 2.6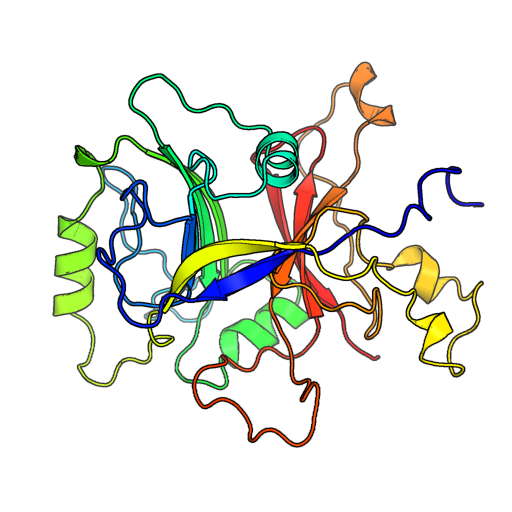39 -4.621 1.00 95.56 123 ILE A C 1
ATOM 937 O O . ILE A 1 123 ? -8.168 2.171 -5.524 1.00 95.56 123 ILE A O 1
ATOM 941 N N . ILE A 1 124 ? -7.996 3.193 -3.529 1.00 96.00 124 ILE A N 1
ATOM 942 C CA . ILE A 1 124 ? -9.427 3.427 -3.348 1.00 96.00 124 ILE A CA 1
ATOM 943 C C . ILE A 1 124 ? -9.692 4.908 -3.131 1.00 96.00 124 ILE A C 1
ATOM 945 O O . ILE A 1 124 ? -8.879 5.625 -2.551 1.00 96.00 124 ILE A O 1
ATOM 949 N N . GLU A 1 125 ? -10.861 5.347 -3.569 1.00 95.88 125 GLU A N 1
ATOM 950 C CA . GLU A 1 125 ? -11.408 6.656 -3.257 1.00 95.88 125 GLU A CA 1
ATOM 951 C C . GLU A 1 125 ? -12.629 6.461 -2.356 1.00 95.88 125 GLU A C 1
ATOM 953 O O . GLU A 1 125 ? -13.527 5.685 -2.681 1.00 95.88 125 GLU A O 1
ATOM 958 N N . VAL A 1 126 ? -12.661 7.137 -1.209 1.00 96.19 126 VAL A N 1
ATOM 959 C CA . VAL A 1 126 ? -13.680 6.914 -0.178 1.00 96.19 126 VAL A CA 1
ATOM 960 C C . VAL A 1 126 ? -14.117 8.227 0.459 1.00 96.19 126 VAL A C 1
ATOM 962 O O . VAL A 1 126 ? -13.300 9.107 0.730 1.00 96.19 126 VAL A O 1
ATOM 965 N N . ILE A 1 127 ? -15.414 8.346 0.732 1.00 96.69 127 ILE A N 1
ATOM 966 C CA . ILE A 1 127 ? -15.953 9.387 1.608 1.00 96.69 127 ILE A CA 1
ATOM 967 C C . ILE A 1 127 ? -15.766 8.891 3.054 1.00 96.69 127 ILE A C 1
ATOM 969 O O . ILE A 1 127 ? -16.324 7.835 3.373 1.00 96.69 127 ILE A O 1
ATOM 973 N N . PRO A 1 128 ? -15.008 9.580 3.929 1.00 94.19 128 PRO A N 1
ATOM 974 C CA . PRO A 1 128 ? -14.649 9.069 5.257 1.00 94.19 128 PRO A CA 1
ATOM 975 C C . PRO A 1 128 ? -15.832 8.566 6.098 1.00 94.19 128 PRO A C 1
ATOM 977 O O . PRO A 1 128 ? -15.745 7.508 6.716 1.00 94.19 128 PRO A O 1
ATOM 980 N N . GLU A 1 129 ? -16.958 9.279 6.083 1.00 94.31 129 GLU A N 1
ATOM 981 C CA . GLU A 1 129 ? -18.183 8.921 6.808 1.00 94.31 129 GLU A CA 1
ATOM 982 C C . GLU A 1 129 ? -18.958 7.737 6.207 1.00 94.31 129 GLU A C 1
ATOM 984 O O . GLU A 1 129 ? -19.856 7.204 6.856 1.00 94.31 129 GLU A O 1
ATOM 989 N N . SER A 1 130 ? -18.625 7.327 4.982 1.00 95.12 130 SER A N 1
ATOM 990 C CA . SER A 1 130 ? -19.243 6.187 4.293 1.00 95.12 130 SER A CA 1
ATOM 991 C C . SER A 1 130 ? -18.464 4.879 4.455 1.00 95.12 130 SER A C 1
ATOM 993 O O . SER A 1 130 ? -18.937 3.836 4.009 1.00 95.12 130 SER A O 1
ATOM 995 N N . ALA A 1 131 ? -17.271 4.927 5.061 1.00 95.31 131 ALA A N 1
ATOM 996 C CA . ALA A 1 131 ? -16.439 3.746 5.252 1.00 95.31 131 ALA A CA 1
ATOM 997 C C . ALA A 1 131 ? -17.203 2.660 6.027 1.00 95.31 131 ALA A C 1
ATOM 999 O O . ALA A 1 131 ? -17.886 2.947 7.014 1.00 95.31 131 ALA A O 1
ATOM 1000 N N . ASN A 1 132 ? -17.073 1.402 5.600 1.00 96.44 132 ASN A N 1
ATOM 1001 C CA . ASN A 1 132 ? -17.834 0.294 6.173 1.00 96.44 132 ASN A CA 1
ATOM 1002 C C . ASN A 1 132 ? -17.239 -0.185 7.510 1.00 96.44 132 ASN A C 1
ATOM 1004 O O . ASN A 1 132 ? -16.624 -1.248 7.606 1.00 96.44 132 ASN A O 1
ATOM 1008 N N . THR A 1 133 ? -17.420 0.609 8.567 1.00 95.06 133 THR A N 1
ATOM 1009 C CA . THR A 1 133 ? -16.936 0.276 9.916 1.00 95.06 133 THR A CA 1
ATOM 1010 C C . THR A 1 133 ? -17.648 -0.941 10.502 1.00 95.06 133 THR A C 1
ATOM 1012 O O . THR A 1 133 ? -17.040 -1.689 11.261 1.00 95.06 133 THR A O 1
ATOM 1015 N N . ALA A 1 134 ? -18.905 -1.184 10.117 1.00 95.44 134 ALA A N 1
ATOM 1016 C CA . ALA A 1 134 ? -19.677 -2.332 10.581 1.00 95.44 134 ALA A CA 1
ATOM 1017 C C . ALA A 1 134 ? -19.048 -3.662 10.134 1.00 95.44 134 ALA A C 1
ATOM 1019 O O . ALA A 1 134 ? -18.892 -4.559 10.958 1.00 95.44 134 ALA A O 1
ATOM 1020 N N . ALA A 1 135 ? -18.608 -3.774 8.874 1.00 95.38 135 ALA A N 1
ATOM 1021 C CA . ALA A 1 135 ? -17.920 -4.976 8.390 1.00 95.38 135 ALA A CA 1
ATOM 1022 C C . ALA A 1 135 ? -16.576 -5.212 9.098 1.00 95.38 135 ALA A C 1
ATOM 1024 O O . ALA A 1 135 ? -16.207 -6.359 9.369 1.00 95.38 135 ALA A O 1
ATOM 1025 N N . VAL A 1 136 ? -15.851 -4.138 9.436 1.00 95.44 136 VAL A N 1
ATOM 1026 C CA . VAL A 1 136 ? -14.616 -4.212 10.235 1.00 95.44 136 VAL A CA 1
ATOM 1027 C C . VAL A 1 136 ? -14.922 -4.759 11.629 1.00 95.44 136 VAL A C 1
ATOM 1029 O O . VAL A 1 136 ? -14.273 -5.704 12.074 1.00 95.44 136 VAL A O 1
ATOM 1032 N N . GLU A 1 137 ? -15.918 -4.197 12.313 1.00 95.25 137 GLU A N 1
ATOM 1033 C CA . GLU A 1 137 ? -16.328 -4.614 13.658 1.00 95.25 137 GLU A CA 1
ATOM 1034 C C . GLU A 1 137 ? -16.840 -6.059 13.692 1.00 95.25 137 GLU A C 1
ATOM 1036 O O . GLU A 1 137 ? -16.411 -6.835 14.546 1.00 95.25 137 GLU A O 1
ATOM 1041 N N . GLU A 1 138 ? -17.700 -6.438 12.744 1.00 95.62 138 GLU A N 1
ATOM 1042 C CA . GLU A 1 138 ? -18.238 -7.794 12.610 1.00 95.62 138 GLU A CA 1
ATOM 1043 C C . GLU A 1 138 ? -17.121 -8.813 12.383 1.00 95.62 138 GLU A C 1
ATOM 1045 O O . GLU A 1 138 ? -17.031 -9.807 13.107 1.00 95.62 138 GLU A O 1
ATOM 1050 N N . THR A 1 139 ? -16.222 -8.535 11.433 1.00 94.31 139 THR A N 1
ATOM 1051 C CA . THR A 1 139 ? -15.087 -9.419 11.152 1.00 94.31 139 THR A CA 1
ATOM 1052 C C . THR A 1 139 ? -14.225 -9.573 12.398 1.00 94.31 139 THR A C 1
ATOM 1054 O O . THR A 1 139 ? -13.943 -10.694 12.810 1.00 94.31 139 THR A O 1
ATOM 1057 N N . ARG A 1 140 ? -13.860 -8.468 13.062 1.00 94.00 140 ARG A N 1
ATOM 1058 C CA . ARG A 1 140 ? -13.038 -8.508 14.280 1.00 94.00 140 ARG A CA 1
ATOM 1059 C C . ARG A 1 140 ? -13.693 -9.274 15.422 1.00 94.00 140 ARG A C 1
ATOM 1061 O O . ARG A 1 140 ? -12.982 -9.951 16.157 1.00 94.00 140 ARG A O 1
ATOM 1068 N N . ALA A 1 141 ? -15.010 -9.174 15.579 1.00 93.44 141 ALA A N 1
ATOM 1069 C CA . ALA A 1 141 ? -15.744 -9.921 16.594 1.00 93.44 141 ALA A CA 1
ATOM 1070 C C . ALA A 1 141 ? -15.742 -11.438 16.327 1.00 93.44 141 ALA A C 1
ATOM 1072 O O . ALA A 1 141 ? -15.854 -12.217 17.272 1.00 93.44 141 ALA A O 1
ATOM 1073 N N . GLY A 1 142 ? -15.610 -11.851 15.061 1.00 91.12 142 GLY A N 1
ATOM 1074 C CA . GLY A 1 142 ? -15.523 -13.254 14.650 1.00 91.12 142 GLY A CA 1
ATOM 1075 C C . GLY A 1 142 ? -14.113 -13.856 14.676 1.00 91.12 142 GLY A C 1
ATOM 1076 O O . GLY A 1 142 ? -13.983 -15.075 14.576 1.00 91.12 142 GLY A O 1
ATOM 1077 N N . LEU A 1 143 ? -13.060 -13.042 14.805 1.00 91.00 143 LEU A N 1
ATOM 1078 C CA . LEU A 1 143 ? -11.678 -13.526 14.839 1.00 91.00 143 LEU A CA 1
ATOM 1079 C C . LEU A 1 143 ? -11.309 -14.110 16.206 1.00 91.00 143 LEU A C 1
ATOM 1081 O O . LEU A 1 143 ? -11.766 -13.653 17.255 1.00 91.00 143 LEU A O 1
ATOM 1085 N N . ALA A 1 144 ? -10.413 -15.097 16.188 1.00 88.38 144 ALA A N 1
ATOM 1086 C CA . ALA A 1 144 ? -9.795 -15.606 17.402 1.00 88.38 144 ALA A CA 1
ATOM 1087 C C . ALA A 1 144 ? -8.992 -14.496 18.109 1.00 88.38 144 ALA A C 1
ATOM 1089 O O . ALA A 1 144 ? -8.389 -13.635 17.466 1.00 88.38 144 ALA A O 1
ATOM 1090 N N . ALA A 1 145 ? -8.989 -14.507 19.445 1.00 84.62 145 ALA A N 1
ATOM 1091 C CA . ALA A 1 145 ? -8.354 -13.459 20.251 1.00 84.62 145 ALA A CA 1
ATOM 1092 C C . ALA A 1 145 ? -6.824 -13.398 20.083 1.00 84.62 145 ALA A C 1
ATOM 1094 O O . ALA A 1 145 ? -6.215 -12.369 20.365 1.00 84.62 145 ALA A O 1
ATOM 1095 N N . ASP A 1 146 ? -6.221 -14.497 19.641 1.00 84.69 146 ASP A N 1
ATOM 1096 C CA . ASP A 1 146 ? -4.802 -14.669 19.343 1.00 84.69 146 ASP A CA 1
ATOM 1097 C C . ASP A 1 146 ? -4.470 -14.454 17.860 1.00 84.69 146 ASP A C 1
ATOM 1099 O O . ASP A 1 146 ? -3.330 -14.676 17.454 1.00 84.69 146 ASP A O 1
ATOM 1103 N N . ARG A 1 147 ? -5.430 -13.992 17.042 1.00 89.62 147 ARG A N 1
ATOM 1104 C CA . ARG A 1 147 ? -5.165 -13.682 15.636 1.00 89.62 147 ARG A CA 1
ATOM 1105 C C . ARG A 1 147 ? -4.044 -12.651 15.526 1.00 89.62 147 ARG A C 1
ATOM 1107 O O . ARG A 1 147 ? -4.141 -11.545 16.064 1.00 89.62 147 ARG A O 1
ATOM 1114 N N . PHE A 1 148 ? -3.021 -13.003 14.757 1.00 89.12 148 PHE A N 1
ATOM 1115 C CA . PHE A 1 148 ? -1.909 -12.119 14.465 1.00 89.12 148 PHE A CA 1
ATOM 1116 C C . PHE A 1 148 ? -2.340 -10.894 13.649 1.00 89.12 148 PHE A C 1
ATOM 1118 O O . PHE A 1 148 ? -3.102 -10.985 12.684 1.00 89.12 148 PHE A O 1
ATOM 1125 N N . PHE A 1 149 ? -1.794 -9.745 14.039 1.00 90.06 149 PHE A N 1
ATOM 1126 C CA . PHE A 1 149 ? -1.812 -8.501 13.285 1.00 90.06 149 PHE A CA 1
ATOM 1127 C C . PHE A 1 149 ? -0.469 -7.805 13.469 1.00 90.06 149 PHE A C 1
ATOM 1129 O O . PHE A 1 149 ? 0.082 -7.797 14.572 1.00 90.06 149 PHE A O 1
ATOM 1136 N N . ILE A 1 150 ? -0.001 -7.128 12.423 1.00 87.44 150 ILE A N 1
ATOM 1137 C CA . ILE A 1 150 ? 1.140 -6.219 12.539 1.00 87.44 150 ILE A CA 1
ATOM 1138 C C . ILE A 1 150 ? 0.780 -5.124 13.553 1.00 87.44 150 ILE A C 1
ATOM 1140 O O . ILE A 1 150 ? -0.285 -4.507 13.420 1.00 87.44 150 ILE A O 1
ATOM 1144 N N . PRO A 1 151 ? 1.627 -4.836 14.554 1.00 86.81 151 PRO A N 1
ATOM 1145 C CA . PRO A 1 151 ? 1.369 -3.762 15.500 1.00 86.81 151 PRO A CA 1
ATOM 1146 C C . PRO A 1 151 ? 1.164 -2.420 14.795 1.00 86.81 151 PRO A C 1
ATOM 1148 O O . PRO A 1 151 ? 1.948 -2.012 13.938 1.00 86.81 151 PRO A O 1
ATOM 1151 N N . GLN A 1 152 ? 0.093 -1.719 15.166 1.00 90.50 152 GLN A N 1
ATOM 1152 C CA . GLN A 1 152 ? -0.270 -0.467 14.515 1.00 90.50 152 GLN A CA 1
ATOM 1153 C C . GLN A 1 152 ? 0.746 0.636 14.828 1.00 90.50 152 GLN A C 1
ATOM 1155 O O . GLN A 1 152 ? 1.008 0.938 15.995 1.00 90.50 152 GLN A O 1
ATOM 1160 N N . ARG A 1 153 ? 1.242 1.318 13.795 1.00 89.44 153 ARG A N 1
ATOM 1161 C CA . ARG A 1 153 ? 2.100 2.501 13.925 1.00 89.44 153 ARG A CA 1
ATOM 1162 C C . ARG A 1 153 ? 1.585 3.632 13.050 1.00 89.44 153 ARG A C 1
ATOM 1164 O O . ARG A 1 153 ? 1.292 3.449 11.872 1.00 89.44 153 ARG A O 1
ATOM 1171 N N . VAL A 1 154 ? 1.505 4.823 13.632 1.00 93.12 154 VAL A N 1
ATOM 1172 C CA . VAL A 1 154 ? 1.056 6.028 12.931 1.00 93.12 154 VAL A CA 1
ATOM 1173 C C . VAL A 1 154 ? 2.256 6.722 12.303 1.00 93.12 154 VAL A C 1
ATOM 1175 O O . VAL A 1 154 ? 3.215 7.057 13.000 1.00 93.12 154 VAL A O 1
ATOM 1178 N N . ILE A 1 155 ? 2.184 6.964 10.999 1.00 91.31 155 ILE A N 1
ATOM 1179 C CA . ILE A 1 155 ? 3.159 7.738 10.236 1.00 91.31 155 ILE A CA 1
ATOM 1180 C C . ILE A 1 155 ? 2.585 9.147 10.083 1.00 91.31 155 ILE A C 1
ATOM 1182 O O . ILE A 1 155 ? 1.590 9.353 9.385 1.00 91.31 155 ILE A O 1
ATOM 1186 N N . SER A 1 156 ? 3.190 10.124 10.760 1.00 93.50 156 SER A N 1
ATOM 1187 C CA . SER A 1 156 ? 2.749 11.529 10.726 1.00 93.50 156 SER A CA 1
ATOM 1188 C C . SER A 1 156 ? 3.347 12.314 9.557 1.00 93.50 156 SER A C 1
ATOM 1190 O O . SER A 1 156 ? 2.960 13.451 9.302 1.00 93.50 156 SER A O 1
ATOM 1192 N N . GLY A 1 157 ? 4.302 11.727 8.842 1.00 91.62 157 GLY A N 1
ATOM 1193 C CA . GLY A 1 157 ? 4.935 12.323 7.677 1.00 91.62 157 GLY A CA 1
ATOM 1194 C C . GLY A 1 157 ? 6.102 11.480 7.191 1.00 91.62 157 GLY A C 1
ATOM 1195 O O . GLY A 1 157 ? 6.346 10.380 7.689 1.00 91.62 157 GLY A O 1
ATOM 1196 N N . TRP A 1 158 ? 6.835 12.018 6.224 1.00 89.31 158 TRP A N 1
ATOM 1197 C CA . TRP A 1 158 ? 7.910 11.302 5.552 1.00 89.31 158 TRP A CA 1
ATOM 1198 C C . TRP A 1 158 ? 9.146 12.179 5.419 1.00 89.31 158 TRP A C 1
ATOM 1200 O O . TRP A 1 158 ? 9.052 13.383 5.178 1.00 89.31 158 TRP A O 1
ATOM 1210 N N . LYS A 1 159 ? 10.316 11.562 5.559 1.00 86.00 159 LYS A N 1
ATOM 1211 C CA . LYS A 1 159 ? 11.617 12.209 5.411 1.00 86.00 159 LYS A CA 1
ATOM 1212 C C . LYS A 1 159 ? 12.288 11.707 4.128 1.00 86.00 159 LYS A C 1
ATOM 1214 O O . LYS A 1 159 ? 12.399 10.492 3.979 1.00 86.00 159 LYS A O 1
ATOM 1219 N N . PRO A 1 160 ? 12.786 12.591 3.246 1.00 84.88 160 PRO A N 1
ATOM 1220 C CA . PRO A 1 160 ? 13.612 12.160 2.126 1.00 84.88 160 PRO A CA 1
ATOM 1221 C C . PRO A 1 160 ? 14.922 11.537 2.631 1.00 84.88 160 PRO A C 1
ATOM 1223 O O . PRO A 1 160 ? 15.537 12.021 3.589 1.00 84.88 160 PRO A O 1
ATOM 1226 N N . GLY A 1 161 ? 15.315 10.441 1.996 1.00 76.38 161 GLY A N 1
ATOM 1227 C CA . GLY A 1 161 ? 16.584 9.757 2.190 1.00 76.38 161 GLY A CA 1
ATOM 1228 C C . GLY A 1 161 ? 17.726 10.345 1.369 1.00 76.38 161 GLY A C 1
ATOM 1229 O O . GLY A 1 161 ? 17.628 11.440 0.820 1.00 76.38 161 GLY A O 1
ATOM 1230 N N . ASN A 1 162 ? 18.807 9.573 1.268 1.00 73.19 162 ASN A N 1
ATOM 1231 C CA . ASN A 1 162 ? 19.794 9.761 0.207 1.00 73.19 162 ASN A CA 1
ATOM 1232 C C . ASN A 1 162 ? 19.263 9.113 -1.077 1.00 73.19 162 ASN A C 1
ATOM 1234 O O . ASN A 1 162 ? 18.558 8.109 -0.951 1.00 73.19 162 ASN A O 1
ATOM 1238 N N . PRO A 1 163 ? 19.613 9.632 -2.271 1.00 76.00 163 PRO A N 1
ATOM 1239 C CA . PRO A 1 163 ? 19.333 8.946 -3.525 1.00 76.00 163 PRO A CA 1
ATOM 1240 C C . PRO A 1 163 ? 19.762 7.485 -3.456 1.00 76.00 163 PRO A C 1
ATOM 1242 O O . PRO A 1 163 ? 20.766 7.163 -2.809 1.00 76.00 163 PRO A O 1
ATOM 1245 N N . GLU A 1 164 ? 18.989 6.619 -4.099 1.00 73.25 164 GLU A N 1
ATOM 1246 C CA . GLU A 1 164 ? 19.336 5.209 -4.190 1.00 73.25 164 GLU A CA 1
ATOM 1247 C C . GLU A 1 164 ? 20.737 5.023 -4.768 1.00 73.25 164 GLU A C 1
ATOM 1249 O O . GLU A 1 164 ? 21.218 5.824 -5.561 1.00 73.25 164 GLU A O 1
ATOM 1254 N N . MET A 1 165 ? 21.399 3.953 -4.361 1.00 70.94 165 MET A N 1
ATOM 1255 C CA . MET A 1 165 ? 22.620 3.465 -4.977 1.00 70.94 165 MET A CA 1
ATOM 1256 C C . MET A 1 165 ? 22.263 2.238 -5.802 1.00 70.94 165 MET A C 1
ATOM 1258 O O . MET A 1 165 ? 21.472 1.408 -5.356 1.00 70.94 165 MET A O 1
ATOM 1262 N N . LEU A 1 166 ? 22.860 2.088 -6.979 1.00 71.19 166 LEU A N 1
ATOM 1263 C CA . LEU A 1 166 ? 22.750 0.833 -7.717 1.00 71.19 166 LEU A CA 1
ATOM 1264 C C . LEU A 1 166 ? 23.392 -0.297 -6.906 1.00 71.19 166 LEU A C 1
ATOM 1266 O O . LEU A 1 166 ? 24.361 -0.066 -6.177 1.00 71.19 166 LEU A O 1
ATOM 1270 N N . HIS A 1 167 ? 22.872 -1.516 -7.038 1.00 68.31 167 HIS A N 1
ATOM 1271 C CA . HIS A 1 167 ? 23.410 -2.674 -6.331 1.00 68.31 167 HIS A CA 1
ATOM 1272 C C . HIS A 1 167 ? 24.914 -2.857 -6.561 1.00 68.31 167 HIS A C 1
ATOM 1274 O O . HIS A 1 167 ? 25.653 -3.088 -5.607 1.00 68.31 167 HIS A O 1
ATOM 1280 N N . GLU A 1 168 ? 25.374 -2.643 -7.792 1.00 64.75 168 GLU A N 1
ATOM 1281 C CA . GLU A 1 168 ? 26.785 -2.685 -8.197 1.00 64.75 168 GLU A CA 1
ATOM 1282 C C . GLU A 1 168 ? 27.702 -1.733 -7.405 1.00 64.75 168 GLU A C 1
ATOM 1284 O O . GLU A 1 168 ? 28.893 -1.994 -7.243 1.00 64.75 168 GLU A O 1
ATOM 1289 N N . ALA A 1 169 ? 27.166 -0.633 -6.861 1.00 65.50 169 ALA A N 1
ATOM 1290 C CA . ALA A 1 169 ? 27.941 0.299 -6.044 1.00 65.50 169 ALA A CA 1
ATOM 1291 C C . ALA A 1 169 ? 28.256 -0.271 -4.650 1.00 65.50 169 ALA A C 1
ATOM 1293 O O . ALA A 1 169 ? 29.126 0.251 -3.950 1.00 65.50 169 ALA A O 1
ATOM 1294 N N . VAL A 1 170 ? 27.543 -1.323 -4.235 1.00 65.25 170 VAL A N 1
ATOM 1295 C CA . VAL A 1 170 ? 27.690 -1.967 -2.923 1.00 65.25 170 VAL A CA 1
ATOM 1296 C C . VAL A 1 170 ? 27.991 -3.467 -2.994 1.00 65.25 170 VAL A C 1
ATOM 1298 O O . VAL A 1 170 ? 28.367 -4.038 -1.973 1.00 65.25 170 VAL A O 1
ATOM 1301 N N . ASN A 1 171 ? 27.853 -4.100 -4.162 1.00 63.19 171 ASN A N 1
ATOM 1302 C CA . ASN A 1 171 ? 28.186 -5.500 -4.411 1.00 63.19 171 ASN A CA 1
ATOM 1303 C C . ASN A 1 171 ? 28.951 -5.638 -5.734 1.00 63.19 171 ASN A C 1
ATOM 1305 O O . ASN A 1 171 ? 28.457 -5.253 -6.786 1.00 63.19 171 ASN A O 1
ATOM 1309 N N . THR A 1 172 ? 30.155 -6.205 -5.678 1.00 61.78 172 THR A N 1
ATOM 1310 C CA . THR A 1 172 ? 31.027 -6.404 -6.847 1.00 61.78 172 THR A CA 1
ATOM 1311 C C . THR A 1 172 ? 30.844 -7.764 -7.523 1.00 61.78 172 THR A C 1
ATOM 1313 O O . THR A 1 172 ? 31.603 -8.089 -8.430 1.00 61.78 172 THR A O 1
ATOM 1316 N N . GLU A 1 173 ? 29.914 -8.596 -7.048 1.00 62.97 173 GLU A N 1
ATOM 1317 C CA . GLU A 1 173 ? 29.688 -9.953 -7.568 1.00 62.97 173 GLU A CA 1
ATOM 1318 C C . GLU A 1 173 ? 28.874 -9.979 -8.872 1.00 62.97 173 GLU A C 1
ATOM 1320 O O . GLU A 1 173 ? 28.759 -11.031 -9.494 1.00 62.97 173 GLU A O 1
ATOM 1325 N N . ILE A 1 174 ? 28.346 -8.830 -9.301 1.00 61.66 174 ILE A N 1
ATOM 1326 C CA . ILE A 1 174 ? 27.427 -8.699 -10.433 1.00 61.66 174 ILE A CA 1
ATOM 1327 C C . ILE A 1 174 ? 28.025 -7.747 -11.464 1.00 61.66 174 ILE A C 1
ATOM 1329 O O . ILE A 1 174 ? 28.426 -6.630 -11.132 1.00 61.66 174 ILE A O 1
ATOM 1333 N N . GLU A 1 175 ? 28.092 -8.195 -12.717 1.00 62.91 175 GLU A N 1
ATOM 1334 C CA . GLU A 1 175 ? 28.585 -7.389 -13.833 1.00 62.91 175 GLU A CA 1
ATOM 1335 C C . GLU A 1 175 ? 27.508 -6.387 -14.297 1.00 62.91 175 GLU A C 1
ATOM 1337 O O . GLU A 1 175 ? 26.335 -6.729 -14.426 1.00 62.91 175 GLU A O 1
ATOM 1342 N N . HIS A 1 176 ? 27.910 -5.139 -14.571 1.00 60.88 176 HIS A N 1
ATOM 1343 C CA . HIS A 1 176 ? 27.022 -4.029 -14.970 1.00 60.88 176 HIS A CA 1
ATOM 1344 C C . HIS A 1 176 ? 26.157 -4.348 -16.206 1.00 60.88 176 HIS A C 1
ATOM 1346 O O . HIS A 1 176 ? 25.077 -3.789 -16.392 1.00 60.88 176 HIS A O 1
ATOM 1352 N N . ASP A 1 177 ? 26.653 -5.191 -17.107 1.00 66.69 177 ASP A N 1
ATOM 1353 C CA . ASP A 1 177 ? 25.991 -5.571 -18.350 1.00 66.69 177 ASP A CA 1
ATOM 1354 C C . ASP A 1 177 ? 25.360 -6.966 -18.310 1.00 66.69 177 ASP A C 1
ATOM 1356 O O . ASP A 1 177 ? 24.957 -7.456 -19.369 1.00 66.69 177 ASP A O 1
ATOM 1360 N N . ASP A 1 178 ? 25.221 -7.575 -17.122 1.00 69.12 178 ASP A N 1
ATOM 1361 C CA . ASP A 1 178 ? 24.530 -8.853 -16.962 1.00 69.12 178 ASP A CA 1
ATOM 1362 C C . ASP A 1 178 ? 23.102 -8.746 -17.534 1.00 69.12 178 ASP A C 1
ATOM 1364 O O . ASP A 1 178 ? 22.259 -8.027 -16.987 1.00 69.12 178 ASP A O 1
ATOM 1368 N N . PRO A 1 179 ? 22.786 -9.458 -18.632 1.00 69.94 179 PRO A N 1
ATOM 1369 C CA . PRO A 1 179 ? 21.478 -9.372 -19.262 1.00 69.94 179 PRO A CA 1
ATOM 1370 C C . PRO A 1 179 ? 20.326 -9.750 -18.327 1.00 69.94 179 PRO A C 1
ATOM 1372 O O . PRO A 1 179 ? 19.254 -9.168 -18.464 1.00 69.94 179 PRO A O 1
ATOM 1375 N N . GLN A 1 180 ? 20.542 -10.669 -17.378 1.00 65.25 180 GLN A N 1
ATOM 1376 C CA . GLN A 1 180 ? 19.538 -11.038 -16.379 1.00 65.25 180 GLN A CA 1
ATOM 1377 C C . GLN A 1 180 ? 19.326 -9.903 -15.377 1.00 65.25 180 GLN A C 1
ATOM 1379 O O . GLN A 1 180 ? 18.190 -9.627 -15.016 1.00 65.25 180 GLN A O 1
ATOM 1384 N N . TYR A 1 181 ? 20.376 -9.179 -14.977 1.00 64.50 181 TYR A N 1
ATOM 1385 C CA . TYR A 1 181 ? 20.205 -7.980 -14.147 1.00 64.50 181 TYR A CA 1
ATOM 1386 C C . TYR A 1 181 ? 19.378 -6.918 -14.871 1.00 64.50 181 TYR A C 1
ATOM 1388 O O . TYR A 1 181 ? 18.425 -6.377 -14.313 1.00 64.50 181 TYR A O 1
ATOM 1396 N N . LEU A 1 182 ? 19.710 -6.642 -16.135 1.00 67.69 182 LEU A N 1
ATOM 1397 C CA . LEU A 1 182 ? 19.057 -5.576 -16.895 1.00 67.69 182 LEU A CA 1
ATOM 1398 C C . LEU A 1 182 ? 17.603 -5.902 -17.258 1.00 67.69 182 LEU A C 1
ATOM 1400 O O . LEU A 1 182 ? 16.763 -5.003 -17.256 1.00 67.69 182 LEU A O 1
ATOM 1404 N N . GLU A 1 183 ? 17.310 -7.163 -17.595 1.00 66.44 183 GLU A N 1
ATOM 1405 C CA . GLU A 1 183 ? 15.964 -7.625 -17.969 1.00 66.44 183 GLU A CA 1
ATOM 1406 C C . GLU A 1 183 ? 14.964 -7.480 -16.827 1.00 66.44 183 GLU A C 1
ATOM 1408 O O . GLU A 1 183 ? 13.768 -7.298 -17.049 1.00 66.44 183 GLU A O 1
ATOM 1413 N N . HIS A 1 184 ? 15.470 -7.536 -15.609 1.00 65.44 184 HIS A N 1
ATOM 1414 C CA . HIS A 1 184 ? 14.651 -7.831 -14.469 1.00 65.44 184 HIS A CA 1
ATOM 1415 C C . HIS A 1 184 ? 14.817 -6.749 -13.355 1.00 65.44 184 HIS A C 1
ATOM 1417 O O . HIS A 1 184 ? 14.206 -6.815 -12.285 1.00 65.44 184 HIS A O 1
ATOM 1423 N N . ALA A 1 185 ? 15.653 -5.726 -13.574 1.00 65.94 185 ALA A N 1
ATOM 1424 C CA . ALA A 1 185 ? 15.864 -4.627 -12.631 1.00 65.94 185 ALA A CA 1
ATOM 1425 C C . ALA A 1 185 ? 14.527 -3.999 -12.176 1.00 65.94 185 ALA A C 1
ATOM 1427 O O . ALA A 1 185 ? 13.638 -3.792 -13.005 1.00 65.94 185 ALA A O 1
ATOM 1428 N N . PRO A 1 186 ? 14.371 -3.656 -10.880 1.00 68.25 186 PRO A N 1
ATOM 1429 C CA . PRO A 1 186 ? 13.122 -3.092 -10.379 1.00 68.25 186 PRO A CA 1
ATOM 1430 C C . PRO A 1 186 ? 12.805 -1.776 -11.089 1.00 68.25 186 PRO A C 1
ATOM 1432 O O . PRO A 1 186 ? 13.706 -0.952 -11.301 1.00 68.25 186 PRO A O 1
ATOM 1435 N N . ALA A 1 187 ? 11.522 -1.563 -11.394 1.00 72.81 187 ALA A N 1
ATOM 1436 C CA . ALA A 1 187 ? 11.070 -0.377 -12.101 1.00 72.81 187 ALA A CA 1
ATOM 1437 C C . ALA A 1 187 ? 11.528 0.918 -11.399 1.00 72.81 187 ALA A C 1
ATOM 1439 O O . ALA A 1 187 ? 11.423 1.036 -10.167 1.00 72.81 187 ALA A O 1
ATOM 1440 N N . PRO A 1 188 ? 11.993 1.936 -12.146 1.00 69.69 188 PRO A N 1
ATOM 1441 C CA . PRO A 1 188 ? 12.290 3.230 -11.555 1.00 69.69 188 PRO A CA 1
ATOM 1442 C C . PRO A 1 188 ? 11.000 3.841 -10.991 1.00 69.69 188 PRO A C 1
ATOM 1444 O O . PRO A 1 188 ? 9.934 3.796 -11.598 1.00 69.69 188 PRO A O 1
ATOM 1447 N N . GLY A 1 189 ? 11.057 4.436 -9.808 1.00 67.31 189 GLY A N 1
ATOM 1448 C CA . GLY A 1 189 ? 9.935 5.186 -9.253 1.00 67.31 189 GLY A CA 1
ATOM 1449 C C . GLY A 1 189 ? 10.175 5.698 -7.834 1.00 67.31 189 GLY A C 1
ATOM 1450 O O . GLY A 1 189 ? 11.178 5.380 -7.194 1.00 67.31 189 GLY A O 1
ATOM 1451 N N . LEU A 1 190 ? 9.287 6.573 -7.360 1.00 76.94 190 LEU A N 1
ATOM 1452 C CA . LEU A 1 190 ? 9.434 7.139 -6.024 1.00 76.94 190 LEU A CA 1
ATOM 1453 C C . LEU A 1 190 ? 9.053 6.088 -4.989 1.00 76.94 190 LEU A C 1
ATOM 1455 O O . LEU A 1 190 ? 7.916 5.638 -4.993 1.00 76.94 190 LEU A O 1
ATOM 1459 N N . LYS A 1 191 ? 9.967 5.757 -4.077 1.00 77.69 191 LYS A N 1
ATOM 1460 C CA . LYS A 1 191 ? 9.776 4.681 -3.098 1.00 77.69 191 LYS A CA 1
ATOM 1461 C C . LYS A 1 191 ? 9.452 5.231 -1.719 1.00 77.69 191 LYS A C 1
ATOM 1463 O O . LYS A 1 191 ? 10.284 5.896 -1.103 1.00 77.69 191 LYS A O 1
ATOM 1468 N N . LEU A 1 192 ? 8.272 4.911 -1.203 1.00 80.88 192 LEU A N 1
ATOM 1469 C CA . LEU A 1 192 ? 8.025 4.950 0.240 1.00 80.88 192 LEU A CA 1
ATOM 1470 C C . LEU A 1 192 ? 8.480 3.628 0.874 1.00 80.88 192 LEU A C 1
ATOM 1472 O O . LEU A 1 192 ? 8.332 2.577 0.252 1.00 80.88 192 LEU A O 1
ATOM 1476 N N . LEU A 1 193 ? 8.996 3.692 2.109 1.00 74.69 193 LEU A N 1
ATOM 1477 C CA . LEU A 1 193 ? 9.495 2.542 2.894 1.00 74.69 193 LEU A CA 1
ATOM 1478 C C . LEU A 1 193 ? 10.732 1.825 2.305 1.00 74.69 193 LEU A C 1
ATOM 1480 O O . LEU A 1 193 ? 11.191 0.842 2.880 1.00 74.69 193 LEU A O 1
ATOM 1484 N N . GLY A 1 194 ? 11.286 2.329 1.198 1.00 65.06 194 GLY A N 1
ATOM 1485 C CA . GLY A 1 194 ? 12.329 1.641 0.443 1.00 65.06 194 GLY A CA 1
ATOM 1486 C C . GLY A 1 194 ? 13.735 1.704 1.018 1.00 65.06 194 GLY A C 1
ATOM 1487 O O . GLY A 1 194 ? 14.037 2.468 1.930 1.00 65.06 194 GLY A O 1
ATOM 1488 N N . PHE A 1 195 ? 14.606 0.870 0.463 1.00 65.31 195 PHE A N 1
ATOM 1489 C CA . PHE A 1 195 ? 15.998 0.720 0.855 1.00 65.31 195 PHE A CA 1
ATOM 1490 C C . PHE A 1 195 ? 16.884 1.670 0.031 1.00 65.31 195 PHE A C 1
ATOM 1492 O O . PHE A 1 195 ? 16.594 1.908 -1.137 1.00 65.31 195 PHE A O 1
ATOM 1499 N N . PRO A 1 196 ? 17.992 2.203 0.577 1.00 63.34 196 PRO A N 1
ATOM 1500 C CA . PRO A 1 196 ? 18.882 3.088 -0.179 1.00 63.34 196 PRO A CA 1
ATOM 1501 C C . PRO A 1 196 ? 19.702 2.368 -1.263 1.00 63.34 196 PRO A C 1
ATOM 1503 O O . PRO A 1 196 ? 20.523 3.008 -1.906 1.00 63.34 196 PRO A O 1
ATOM 1506 N N . VAL A 1 197 ? 19.529 1.057 -1.455 1.00 64.19 197 VAL A N 1
ATOM 1507 C CA . VAL A 1 197 ? 20.191 0.274 -2.507 1.00 64.19 197 VAL A CA 1
ATOM 1508 C C . VAL A 1 197 ? 19.122 -0.340 -3.408 1.00 64.19 197 VAL A C 1
ATOM 1510 O O . VAL A 1 197 ? 18.313 -1.146 -2.949 1.00 64.19 197 VAL A O 1
ATOM 1513 N N . GLN A 1 198 ? 19.147 0.017 -4.687 1.00 64.50 198 GLN A N 1
ATOM 1514 C CA . GLN A 1 198 ? 18.301 -0.552 -5.728 1.00 64.50 198 GLN A CA 1
ATOM 1515 C C . GLN A 1 198 ? 18.862 -1.904 -6.178 1.00 64.50 198 GLN A C 1
ATOM 1517 O O . GLN A 1 198 ? 20.049 -2.002 -6.462 1.00 64.50 198 GLN A O 1
ATOM 1522 N N . GLY A 1 199 ? 18.008 -2.926 -6.299 1.00 55.78 199 GLY A N 1
ATOM 1523 C CA . GLY A 1 199 ? 18.363 -4.176 -6.985 1.00 55.78 199 GLY A CA 1
ATOM 1524 C C . GLY A 1 199 ? 19.286 -5.125 -6.216 1.00 55.78 199 GLY A C 1
ATOM 1525 O O . GLY A 1 199 ? 19.918 -5.960 -6.847 1.00 55.78 199 GLY A O 1
ATOM 1526 N N . LYS A 1 200 ? 19.377 -5.014 -4.879 1.00 54.72 200 LYS A N 1
ATOM 1527 C CA . LYS A 1 200 ? 20.247 -5.880 -4.056 1.00 54.72 200 LYS A CA 1
ATOM 1528 C C . LYS A 1 200 ? 19.951 -7.382 -4.181 1.00 54.72 200 LYS A C 1
ATOM 1530 O O . LYS A 1 200 ? 20.848 -8.180 -3.968 1.00 54.72 200 LYS A O 1
ATOM 1535 N N . TYR A 1 201 ? 18.714 -7.733 -4.519 1.00 54.44 201 TYR A N 1
ATOM 1536 C CA . TYR A 1 201 ? 18.253 -9.098 -4.740 1.00 54.44 201 TYR A CA 1
ATOM 1537 C C . TYR A 1 201 ? 17.355 -9.076 -5.983 1.00 54.44 201 TYR A C 1
ATOM 1539 O O . TYR A 1 201 ? 16.507 -8.184 -6.120 1.00 54.44 201 TYR A O 1
ATOM 1547 N N . TYR A 1 202 ? 17.585 -9.983 -6.923 1.00 54.12 202 TYR A N 1
ATOM 1548 C CA . TYR A 1 202 ? 17.076 -9.894 -8.283 1.00 54.12 202 TYR A CA 1
ATOM 1549 C C . TYR A 1 202 ? 15.541 -10.089 -8.418 1.00 54.12 202 TYR A C 1
ATOM 1551 O O . TYR A 1 202 ? 15.004 -11.186 -8.374 1.00 54.12 202 TYR A O 1
ATOM 1559 N N . THR A 1 203 ? 14.852 -8.985 -8.723 1.00 55.31 203 THR A N 1
ATOM 1560 C CA . THR A 1 203 ? 13.899 -8.846 -9.844 1.00 55.31 203 THR A CA 1
ATOM 1561 C C . THR A 1 203 ? 12.432 -9.301 -9.823 1.00 55.31 203 THR A C 1
ATOM 1563 O O . THR A 1 203 ? 12.110 -10.385 -9.352 1.00 55.31 203 THR A O 1
ATOM 1566 N N . SER A 1 204 ? 11.592 -8.517 -10.523 1.00 42.72 204 SER A N 1
ATOM 1567 C CA . SER A 1 204 ? 10.222 -8.833 -10.940 1.00 42.72 204 SER A CA 1
ATOM 1568 C C . SER A 1 204 ? 10.138 -9.230 -12.423 1.00 42.72 204 SER A C 1
ATOM 1570 O O . SER A 1 204 ? 10.781 -8.632 -13.286 1.00 42.72 204 SER A O 1
ATOM 1572 N N . ILE A 1 205 ? 9.302 -10.219 -12.762 1.00 47.53 205 ILE A N 1
ATOM 1573 C CA . ILE A 1 205 ? 8.759 -10.312 -14.124 1.00 47.53 205 ILE A CA 1
ATOM 1574 C C . ILE A 1 205 ? 7.729 -9.189 -14.219 1.00 47.53 205 ILE A C 1
ATOM 1576 O O . ILE A 1 205 ? 6.657 -9.276 -13.622 1.00 47.53 205 ILE A O 1
ATOM 1580 N N . ILE A 1 206 ? 8.070 -8.120 -14.938 1.00 50.84 206 ILE A N 1
ATOM 1581 C CA . ILE A 1 206 ? 7.108 -7.071 -15.270 1.00 50.84 206 ILE A CA 1
ATOM 1582 C C . ILE A 1 206 ? 6.147 -7.664 -16.299 1.00 50.84 206 ILE A C 1
ATOM 1584 O O . ILE A 1 206 ? 6.340 -7.537 -17.514 1.00 50.84 206 ILE A O 1
ATOM 1588 N N . ASP A 1 207 ? 5.081 -8.298 -15.821 1.00 52.91 207 ASP A N 1
ATOM 1589 C CA . ASP A 1 207 ? 3.890 -8.427 -16.640 1.00 52.91 207 ASP A CA 1
ATOM 1590 C C . ASP A 1 207 ? 3.366 -7.009 -16.860 1.00 52.91 207 ASP A C 1
ATOM 1592 O O . ASP A 1 207 ? 2.828 -6.344 -15.971 1.00 52.91 207 ASP A O 1
ATOM 1596 N N . ARG A 1 208 ? 3.618 -6.502 -18.070 1.00 58.69 208 ARG A N 1
ATOM 1597 C CA . ARG A 1 208 ? 3.108 -5.210 -18.529 1.00 58.69 208 ARG A CA 1
ATOM 1598 C C . ARG A 1 208 ? 1.614 -5.144 -18.240 1.00 58.69 208 ARG A C 1
ATOM 1600 O O . ARG A 1 208 ? 0.925 -6.159 -18.330 1.00 58.69 208 ARG A O 1
ATOM 1607 N N . CYS A 1 209 ? 1.124 -3.938 -17.947 1.00 68.88 209 CYS A N 1
ATOM 1608 C CA . CYS A 1 209 ? -0.280 -3.692 -17.631 1.00 68.88 209 CYS A CA 1
ATOM 1609 C C . CYS A 1 209 ? -1.213 -4.546 -18.514 1.00 68.88 209 CYS A C 1
ATOM 1611 O O . CYS A 1 209 ? -1.135 -4.444 -19.743 1.00 68.88 209 CYS A O 1
ATOM 1613 N N . PRO A 1 210 ? -2.112 -5.358 -17.927 1.00 69.69 210 PRO A N 1
ATOM 1614 C CA . PRO A 1 210 ? -2.968 -6.262 -18.694 1.00 69.69 210 PRO A CA 1
ATOM 1615 C C . PRO A 1 210 ? -4.059 -5.514 -19.474 1.00 69.69 210 PRO A C 1
ATOM 1617 O O . PRO A 1 210 ? -4.773 -6.107 -20.285 1.00 69.69 210 PRO A O 1
ATOM 1620 N N . LYS A 1 211 ? -4.227 -4.211 -19.216 1.00 75.19 211 LYS A N 1
ATOM 1621 C CA . LYS A 1 211 ? -5.219 -3.377 -19.887 1.00 75.19 211 LYS A CA 1
ATOM 1622 C C . LYS A 1 211 ? -4.719 -2.938 -21.268 1.00 75.19 211 LYS A C 1
ATOM 1624 O O . LYS A 1 211 ? -3.542 -2.610 -21.424 1.00 75.19 211 LYS A O 1
ATOM 1629 N N . PRO A 1 212 ? -5.610 -2.882 -22.274 1.00 74.06 212 PRO A N 1
ATOM 1630 C CA . PRO A 1 212 ? -5.251 -2.395 -23.597 1.00 74.06 212 PRO A CA 1
ATOM 1631 C C . PRO A 1 212 ? -4.804 -0.934 -23.523 1.00 74.06 212 PRO A C 1
ATOM 1633 O O . PRO A 1 212 ? -5.434 -0.119 -22.855 1.00 74.06 212 PRO A O 1
ATOM 1636 N N . VAL A 1 213 ? -3.742 -0.609 -24.252 1.00 76.94 213 VAL A N 1
ATOM 1637 C CA . VAL A 1 213 ? -3.202 0.750 -24.347 1.00 76.94 213 VAL A CA 1
ATOM 1638 C C . VAL A 1 213 ? -3.502 1.312 -25.729 1.00 76.94 213 VAL A C 1
ATOM 1640 O O . VAL A 1 213 ? -3.360 0.611 -26.735 1.00 76.94 213 VAL A O 1
ATOM 1643 N N . LEU A 1 214 ? -3.928 2.576 -25.784 1.00 79.88 214 LEU A N 1
ATOM 1644 C CA . LEU A 1 214 ? -4.142 3.264 -27.053 1.00 79.88 214 LEU A CA 1
ATOM 1645 C C . LEU A 1 214 ? -2.800 3.447 -27.789 1.00 79.88 214 LEU A C 1
ATOM 1647 O O . LEU A 1 214 ? -1.784 3.691 -27.137 1.00 79.88 214 LEU A O 1
ATOM 1651 N N . PRO A 1 215 ? -2.750 3.360 -29.132 1.00 79.00 215 PRO A N 1
ATOM 1652 C CA . PRO A 1 215 ? -1.498 3.480 -29.886 1.00 79.00 215 PRO A CA 1
ATOM 1653 C C . PRO A 1 215 ? -0.675 4.734 -29.553 1.00 79.00 215 PRO A C 1
ATOM 1655 O O . PRO A 1 215 ? 0.550 4.674 -29.505 1.00 79.00 215 PRO A O 1
ATOM 1658 N N . GLU A 1 216 ? -1.342 5.854 -29.285 1.00 80.25 216 GLU A N 1
ATOM 1659 C CA . GLU A 1 216 ? -0.737 7.126 -28.885 1.00 80.25 216 GLU A CA 1
ATOM 1660 C C . GLU A 1 216 ? -0.075 7.101 -27.497 1.00 80.25 216 GLU A C 1
ATOM 1662 O O . GLU A 1 216 ? 0.854 7.865 -27.259 1.00 80.25 216 GLU A O 1
ATOM 1667 N N . GLN A 1 217 ? -0.505 6.205 -26.607 1.00 74.06 217 GLN A N 1
ATOM 1668 C CA . GLN A 1 217 ? 0.016 6.041 -25.245 1.00 74.06 217 GLN A CA 1
ATOM 1669 C C . GLN A 1 217 ? 1.056 4.917 -25.150 1.00 74.06 217 GLN A C 1
ATOM 1671 O O . GLN A 1 217 ? 1.678 4.731 -24.109 1.00 74.06 217 GLN A O 1
ATOM 1676 N N . ALA A 1 218 ? 1.274 4.158 -26.230 1.00 70.38 218 ALA A N 1
ATOM 1677 C CA . ALA A 1 218 ? 2.168 3.002 -26.228 1.00 70.38 218 ALA A CA 1
ATOM 1678 C C . ALA A 1 218 ? 3.627 3.366 -25.904 1.00 70.38 218 ALA A C 1
ATOM 1680 O O . ALA A 1 218 ? 4.339 2.552 -25.326 1.00 70.38 218 ALA A O 1
ATOM 1681 N N . ALA A 1 219 ? 4.062 4.580 -26.256 1.00 69.50 219 ALA A N 1
ATOM 1682 C CA . ALA A 1 219 ? 5.396 5.083 -25.929 1.00 69.50 219 ALA A CA 1
ATOM 1683 C C . ALA A 1 219 ? 5.547 5.488 -24.450 1.00 69.50 219 ALA A C 1
ATOM 1685 O O . ALA A 1 219 ? 6.665 5.544 -23.949 1.00 69.50 219 ALA A O 1
ATOM 1686 N N . GLU A 1 220 ? 4.435 5.769 -23.767 1.00 68.88 220 GLU A N 1
ATOM 1687 C CA . GLU A 1 220 ? 4.385 6.152 -22.351 1.00 68.88 220 GLU A CA 1
ATOM 1688 C C . GLU A 1 220 ? 4.031 4.965 -21.447 1.00 68.88 220 GLU A C 1
ATOM 1690 O O . GLU A 1 220 ? 4.053 5.101 -20.224 1.00 68.88 220 GLU A O 1
ATOM 1695 N N . HIS A 1 221 ? 3.686 3.817 -22.038 1.00 74.88 221 HIS A N 1
ATOM 1696 C CA . HIS A 1 221 ? 3.292 2.610 -21.332 1.00 74.88 221 HIS A CA 1
ATOM 1697 C C . HIS A 1 221 ? 4.498 1.916 -20.714 1.00 74.88 221 HIS A C 1
ATOM 1699 O O . HIS A 1 221 ? 5.204 1.147 -21.367 1.00 74.88 221 HIS A O 1
ATOM 1705 N N . ASP A 1 222 ? 4.676 2.180 -19.430 1.00 76.06 222 ASP A N 1
ATOM 1706 C CA . ASP A 1 222 ? 5.731 1.628 -18.604 1.00 76.06 222 ASP A CA 1
ATOM 1707 C C . ASP A 1 222 ? 5.178 1.346 -17.198 1.00 76.06 222 ASP A C 1
ATOM 1709 O O . ASP A 1 222 ? 3.989 1.557 -16.908 1.00 76.06 222 ASP A O 1
ATOM 1713 N N . VAL A 1 223 ? 6.041 0.869 -16.316 1.00 77.94 223 VAL A N 1
ATOM 1714 C CA . VAL A 1 223 ? 5.756 0.705 -14.893 1.00 77.94 223 VAL A CA 1
ATOM 1715 C C . VAL A 1 223 ? 6.652 1.615 -14.065 1.00 77.94 223 VAL A C 1
ATOM 1717 O O . VAL A 1 223 ? 7.777 1.934 -14.440 1.00 77.94 223 VAL A O 1
ATOM 1720 N N . ARG A 1 224 ? 6.141 2.056 -12.915 1.00 82.19 224 ARG A N 1
ATOM 1721 C CA . ARG A 1 224 ? 6.924 2.780 -11.911 1.00 82.19 224 ARG A CA 1
ATOM 1722 C C . ARG A 1 224 ? 6.772 2.149 -10.544 1.00 82.19 224 ARG A C 1
ATOM 1724 O O . ARG A 1 224 ? 5.669 1.775 -10.163 1.00 82.19 224 ARG A O 1
ATOM 1731 N N . CYS A 1 225 ? 7.839 2.134 -9.762 1.00 83.19 225 CYS A N 1
ATOM 1732 C CA . CYS A 1 225 ? 7.749 1.749 -8.361 1.00 83.19 225 CYS A CA 1
ATOM 1733 C C . CYS A 1 225 ? 7.128 2.874 -7.503 1.00 83.19 225 CYS A C 1
ATOM 1735 O O . CYS A 1 225 ? 7.493 4.043 -7.643 1.00 83.19 225 CYS A O 1
ATOM 1737 N N . LEU A 1 226 ? 6.219 2.530 -6.587 1.00 86.81 226 LEU A N 1
ATOM 1738 C CA . LEU A 1 226 ? 5.632 3.453 -5.603 1.00 86.81 226 LEU A CA 1
ATOM 1739 C C . LEU A 1 226 ? 6.049 3.132 -4.160 1.00 86.81 226 LEU A C 1
ATOM 1741 O O . LEU A 1 226 ? 6.318 4.021 -3.347 1.00 86.81 226 LEU A O 1
ATOM 1745 N N . LEU A 1 227 ? 6.050 1.854 -3.797 1.00 85.25 227 LEU A N 1
ATOM 1746 C CA . LEU A 1 227 ? 6.418 1.404 -2.458 1.00 85.25 227 LEU A CA 1
ATOM 1747 C C . LEU A 1 227 ? 7.393 0.243 -2.578 1.00 85.25 227 LEU A C 1
ATOM 1749 O O . LEU A 1 227 ? 7.319 -0.547 -3.514 1.00 85.25 227 LEU A O 1
ATOM 1753 N N . GLN A 1 228 ? 8.252 0.117 -1.581 1.00 80.12 228 GLN A N 1
ATOM 1754 C CA . GLN A 1 228 ? 9.051 -1.077 -1.377 1.00 80.12 228 GLN A CA 1
ATOM 1755 C C . GLN A 1 228 ? 8.821 -1.546 0.055 1.00 80.12 228 GLN A C 1
ATOM 1757 O O . GLN A 1 228 ? 9.103 -0.811 0.999 1.00 80.12 228 GLN A O 1
ATOM 1762 N N . LEU A 1 229 ? 8.264 -2.742 0.217 1.00 78.69 229 LEU A N 1
ATOM 1763 C CA . LEU A 1 229 ? 8.101 -3.369 1.522 1.00 78.69 229 LEU A CA 1
ATOM 1764 C C . LEU A 1 229 ? 9.467 -3.890 1.990 1.00 78.69 229 LEU A C 1
ATOM 1766 O O . LEU A 1 229 ? 10.310 -4.303 1.186 1.00 78.69 229 LEU A O 1
ATOM 1770 N N . GLY A 1 230 ? 9.706 -3.789 3.295 1.00 63.78 230 GLY A N 1
ATOM 1771 C CA . GLY A 1 230 ? 11.011 -4.056 3.890 1.00 63.78 230 GLY A CA 1
ATOM 1772 C C . GLY A 1 230 ? 11.330 -5.543 4.002 1.00 63.78 230 GLY A C 1
ATOM 1773 O O . GLY A 1 230 ? 10.441 -6.354 4.238 1.00 63.78 230 GLY A O 1
ATOM 1774 N N . THR A 1 231 ? 12.622 -5.859 3.894 1.00 47.75 231 THR A N 1
ATOM 1775 C CA . THR A 1 231 ? 13.201 -7.172 4.195 1.00 47.75 231 THR A CA 1
ATOM 1776 C C . THR A 1 231 ? 14.387 -7.039 5.120 1.00 47.75 231 THR A C 1
ATOM 1778 O O . THR A 1 231 ? 15.074 -6.017 5.101 1.00 47.75 231 THR A O 1
ATOM 1781 N N . ASP A 1 232 ? 14.605 -8.122 5.862 1.00 40.69 232 ASP A N 1
ATOM 1782 C CA . ASP A 1 232 ? 15.763 -8.468 6.679 1.00 40.69 232 ASP A CA 1
ATOM 1783 C C . ASP A 1 232 ? 17.022 -7.657 6.333 1.00 40.69 232 ASP A C 1
ATOM 1785 O O . ASP A 1 232 ? 17.693 -7.845 5.314 1.00 40.69 232 ASP A O 1
ATOM 1789 N N . GLY A 1 233 ? 17.286 -6.656 7.158 1.00 39.94 233 GLY A N 1
ATOM 1790 C CA . GLY A 1 233 ? 18.312 -5.678 6.881 1.00 39.94 233 GLY A CA 1
ATOM 1791 C C . GLY A 1 233 ? 18.490 -4.777 8.073 1.00 39.94 233 GLY A C 1
ATOM 1792 O O . GLY A 1 233 ? 18.145 -3.601 8.009 1.00 39.94 233 GLY A O 1
ATOM 1793 N N . ASN A 1 234 ? 19.052 -5.336 9.144 1.00 40.22 234 ASN A N 1
ATOM 1794 C CA . ASN A 1 234 ? 19.763 -4.584 10.170 1.00 40.22 234 ASN A CA 1
ATOM 1795 C C . ASN A 1 234 ? 20.648 -3.515 9.502 1.00 40.22 234 ASN A C 1
ATOM 1797 O O . ASN A 1 234 ? 21.790 -3.774 9.117 1.00 40.22 234 ASN A O 1
ATOM 1801 N N . ILE A 1 235 ? 20.137 -2.291 9.354 1.00 39.38 235 ILE A N 1
ATOM 1802 C CA . ILE A 1 235 ? 20.971 -1.118 9.104 1.00 39.38 235 ILE A CA 1
ATOM 1803 C C . ILE A 1 235 ? 21.576 -0.761 10.470 1.00 39.38 235 ILE A C 1
ATOM 1805 O O . ILE A 1 235 ? 21.137 0.169 11.139 1.00 39.38 235 ILE A O 1
ATOM 1809 N N . GLY A 1 236 ? 22.562 -1.557 10.897 1.00 43.19 236 GLY A N 1
ATOM 1810 C CA . GLY A 1 236 ? 23.289 -1.417 12.165 1.00 43.19 236 GLY A CA 1
ATOM 1811 C C . GLY A 1 236 ? 23.075 -2.569 13.154 1.00 43.19 236 GLY A C 1
ATOM 1812 O O . GLY A 1 236 ? 22.153 -3.360 13.003 1.00 43.19 236 GLY A O 1
ATOM 1813 N N . ASP A 1 237 ? 23.929 -2.634 14.184 1.00 37.09 237 ASP A N 1
ATOM 1814 C CA . ASP A 1 237 ? 23.868 -3.559 15.338 1.00 37.09 237 ASP A CA 1
ATOM 1815 C C . ASP A 1 237 ? 22.611 -3.362 16.228 1.00 37.09 237 ASP A C 1
ATOM 1817 O O . ASP A 1 237 ? 22.644 -3.609 17.437 1.00 37.09 237 ASP A O 1
ATOM 1821 N N . GLU A 1 238 ? 21.503 -2.860 15.679 1.00 42.56 238 GLU A N 1
ATOM 1822 C CA . GLU A 1 238 ? 20.248 -2.763 16.416 1.00 42.56 238 GLU A CA 1
ATOM 1823 C C . GLU A 1 238 ? 19.535 -4.125 16.407 1.00 42.56 238 GLU A C 1
ATOM 1825 O O . GLU A 1 238 ? 19.568 -4.844 15.409 1.00 42.56 238 GLU A O 1
ATOM 1830 N N . PRO A 1 239 ? 18.942 -4.544 17.538 1.00 39.66 239 PRO A N 1
ATOM 1831 C CA . PRO A 1 239 ? 18.242 -5.816 17.613 1.00 39.66 239 PRO A CA 1
ATOM 1832 C C . PRO A 1 239 ? 17.061 -5.834 16.639 1.00 39.66 239 PRO A C 1
ATOM 1834 O O . PRO A 1 239 ? 16.369 -4.825 16.493 1.00 39.66 239 PRO A O 1
ATOM 1837 N N . ALA A 1 240 ? 16.814 -7.005 16.041 1.00 45.81 240 ALA A N 1
ATOM 1838 C CA . ALA A 1 240 ? 15.652 -7.264 15.201 1.00 45.81 240 ALA A CA 1
ATOM 1839 C C . ALA A 1 240 ? 14.390 -6.690 15.860 1.00 45.81 240 ALA A C 1
ATOM 1841 O O . ALA A 1 240 ? 14.062 -6.996 17.012 1.00 45.81 240 ALA A O 1
ATOM 1842 N N . SER A 1 241 ? 13.723 -5.800 15.136 1.00 44.16 241 SER A N 1
ATOM 1843 C CA . SER A 1 241 ? 12.496 -5.163 15.581 1.00 44.16 241 SER A CA 1
ATOM 1844 C C . SER A 1 241 ? 11.407 -6.241 15.687 1.00 44.16 241 SER A C 1
ATOM 1846 O O . SER A 1 241 ? 11.099 -6.863 14.674 1.00 44.16 241 SER A O 1
ATOM 1848 N N . PRO A 1 242 ? 10.765 -6.462 16.853 1.00 41.75 242 PRO A N 1
ATOM 1849 C CA . PRO A 1 242 ? 9.668 -7.434 17.009 1.00 41.75 242 PRO A CA 1
ATOM 1850 C C . PRO A 1 242 ? 8.368 -6.983 16.305 1.00 41.75 242 PRO A C 1
ATOM 1852 O O . PRO A 1 242 ? 7.265 -7.358 16.693 1.00 41.75 242 PRO A O 1
ATOM 1855 N N . TYR A 1 243 ? 8.486 -6.085 15.325 1.00 45.94 243 TYR A N 1
ATOM 1856 C CA . TYR A 1 243 ? 7.408 -5.329 14.695 1.00 45.94 243 TYR A CA 1
ATOM 1857 C C . TYR A 1 243 ? 7.442 -5.429 13.163 1.00 45.94 243 TYR A C 1
ATOM 1859 O O . TYR A 1 243 ? 6.706 -4.705 12.492 1.00 45.94 243 TYR A O 1
ATOM 1867 N N . GLU A 1 244 ? 8.316 -6.269 12.612 1.00 54.78 244 GLU A N 1
ATOM 1868 C CA . GLU A 1 244 ? 8.501 -6.450 11.176 1.00 54.78 244 GLU A CA 1
ATOM 1869 C C . GLU A 1 244 ? 7.897 -7.792 10.775 1.00 54.78 244 GLU A C 1
ATOM 1871 O O . GLU A 1 244 ? 8.285 -8.830 11.297 1.00 54.78 244 GLU A O 1
ATOM 1876 N N . VAL A 1 245 ? 6.913 -7.772 9.871 1.00 51.31 245 VAL A N 1
ATOM 1877 C CA . VAL A 1 245 ? 6.571 -9.002 9.154 1.00 51.31 245 VAL A CA 1
ATOM 1878 C C . VAL A 1 245 ? 7.739 -9.296 8.235 1.00 51.31 245 VAL A C 1
ATOM 1880 O O . VAL A 1 245 ? 8.066 -8.477 7.371 1.00 51.31 245 VAL A O 1
ATOM 1883 N N . TYR A 1 246 ? 8.371 -10.440 8.468 1.00 54.47 246 TYR A N 1
ATOM 1884 C CA . TYR A 1 246 ? 9.552 -10.882 7.749 1.00 54.47 246 TYR A CA 1
ATOM 1885 C C . TYR A 1 246 ? 9.135 -11.354 6.365 1.00 54.47 246 TYR A C 1
ATOM 1887 O O . TYR A 1 246 ? 8.795 -12.513 6.158 1.00 54.47 246 TYR A O 1
ATOM 1895 N N . THR A 1 247 ? 9.135 -10.450 5.394 1.00 48.91 247 THR A N 1
ATOM 1896 C CA . THR A 1 247 ? 8.946 -10.848 4.002 1.00 48.91 247 THR A CA 1
ATOM 1897 C C . THR A 1 247 ? 10.321 -11.149 3.420 1.00 48.91 247 THR A C 1
ATOM 1899 O O . THR A 1 247 ? 11.235 -10.334 3.535 1.00 48.91 247 THR A O 1
ATOM 1902 N N . VAL A 1 248 ? 10.497 -12.336 2.844 1.00 42.00 248 VAL A N 1
ATOM 1903 C CA . VAL A 1 248 ? 11.685 -12.670 2.045 1.00 42.00 248 VAL A CA 1
ATOM 1904 C C . VAL A 1 248 ? 11.709 -11.739 0.830 1.00 42.00 248 VAL A C 1
ATOM 1906 O O . VAL A 1 248 ? 10.668 -11.537 0.220 1.00 42.00 248 VAL A O 1
ATOM 1909 N N . GLY A 1 249 ? 12.873 -11.183 0.480 1.00 51.28 249 GLY A N 1
ATOM 1910 C CA . GLY A 1 249 ? 13.092 -10.413 -0.756 1.00 51.28 249 GLY A CA 1
ATOM 1911 C C . GLY A 1 249 ? 12.398 -9.041 -0.879 1.00 51.28 249 GLY A C 1
ATOM 1912 O O . GLY A 1 249 ? 11.215 -8.868 -0.588 1.00 51.28 249 GLY A O 1
ATOM 1913 N N . HIS A 1 250 ? 13.157 -8.028 -1.310 1.00 66.19 250 HIS A N 1
ATOM 1914 C CA . HIS A 1 250 ? 12.689 -6.657 -1.544 1.00 66.19 250 HIS A CA 1
ATOM 1915 C C . HIS A 1 250 ? 11.388 -6.654 -2.355 1.00 66.19 250 HIS A C 1
ATOM 1917 O O . HIS A 1 250 ? 11.418 -6.867 -3.563 1.00 66.19 250 HIS A O 1
ATOM 1923 N N . THR A 1 251 ? 10.249 -6.437 -1.698 1.00 77.81 251 THR A N 1
ATOM 1924 C CA . THR A 1 251 ? 8.947 -6.519 -2.361 1.00 77.81 251 THR A CA 1
ATOM 1925 C C . THR A 1 251 ? 8.560 -5.147 -2.881 1.00 77.81 251 THR A C 1
ATOM 1927 O O . THR A 1 251 ? 8.389 -4.206 -2.112 1.00 77.81 251 THR A O 1
ATOM 1930 N N . TRP A 1 252 ? 8.421 -5.021 -4.188 1.00 81.38 252 TRP A N 1
ATOM 1931 C CA . TRP A 1 252 ? 8.107 -3.788 -4.888 1.00 81.38 252 TRP A CA 1
ATOM 1932 C C . TRP A 1 252 ? 6.621 -3.730 -5.213 1.00 81.38 252 TRP A C 1
ATOM 1934 O O . TRP A 1 252 ? 6.022 -4.718 -5.629 1.00 81.38 252 TRP A O 1
ATOM 1944 N N . ILE A 1 253 ? 6.028 -2.557 -5.019 1.00 86.19 253 ILE A N 1
ATOM 1945 C CA . ILE A 1 253 ? 4.694 -2.242 -5.512 1.00 86.19 253 ILE A CA 1
ATOM 1946 C C . ILE A 1 253 ? 4.861 -1.309 -6.694 1.00 86.19 253 ILE A C 1
ATOM 1948 O O . ILE A 1 253 ? 5.290 -0.158 -6.544 1.00 86.19 253 ILE A O 1
ATOM 1952 N N . GLU A 1 254 ? 4.502 -1.820 -7.858 1.00 86.12 254 GLU A N 1
ATOM 1953 C CA . GLU A 1 254 ? 4.633 -1.139 -9.131 1.00 86.12 254 GLU A CA 1
ATOM 1954 C C . GLU A 1 254 ? 3.261 -0.672 -9.616 1.00 86.12 254 GLU A C 1
ATOM 1956 O O . GLU A 1 254 ? 2.226 -1.255 -9.297 1.00 86.12 254 GLU A O 1
ATOM 1961 N N . GLN A 1 255 ? 3.247 0.418 -10.372 1.00 87.50 255 GLN A N 1
ATOM 1962 C CA . GLN A 1 255 ? 2.052 1.027 -10.934 1.00 87.50 255 GLN A CA 1
ATOM 1963 C C . GLN A 1 255 ? 2.249 1.227 -12.430 1.00 87.50 255 GLN A C 1
ATOM 1965 O O . GLN A 1 255 ? 3.283 1.749 -12.855 1.00 87.50 255 GLN A O 1
ATOM 1970 N N . CYS A 1 256 ? 1.236 0.894 -13.227 1.00 85.44 256 CYS A N 1
ATOM 1971 C CA . CYS A 1 256 ? 1.226 1.272 -14.635 1.00 85.44 256 CYS A CA 1
ATOM 1972 C C . CYS A 1 256 ? 1.172 2.802 -14.774 1.00 85.44 256 CYS A C 1
ATOM 1974 O O . CYS A 1 256 ? 0.338 3.474 -14.163 1.00 85.44 256 CYS A O 1
ATOM 1976 N N . THR A 1 257 ? 2.032 3.368 -15.618 1.00 83.56 257 THR A N 1
ATOM 1977 C CA . THR A 1 257 ? 2.089 4.818 -15.862 1.00 83.56 257 THR A CA 1
ATOM 1978 C C . THR A 1 257 ? 0.846 5.361 -16.573 1.00 83.56 257 THR A C 1
ATOM 1980 O O . THR A 1 257 ? 0.470 6.506 -16.328 1.00 83.56 257 THR A O 1
ATOM 1983 N N . VAL A 1 258 ? 0.201 4.543 -17.415 1.00 83.19 258 VAL A N 1
ATOM 1984 C CA . VAL A 1 258 ? -0.987 4.901 -18.220 1.00 83.19 258 VAL A CA 1
ATOM 1985 C C . VAL A 1 258 ? -2.299 4.535 -17.519 1.00 83.19 258 VAL A C 1
ATOM 1987 O O . VAL A 1 258 ? -3.314 5.198 -17.723 1.00 83.19 258 VAL A O 1
ATOM 1990 N N . HIS A 1 259 ? -2.284 3.510 -16.664 1.00 86.00 259 HIS A N 1
ATOM 1991 C CA . HIS A 1 259 ? -3.441 3.051 -15.896 1.00 86.00 259 HIS A CA 1
ATOM 1992 C C . HIS A 1 259 ? -3.140 3.143 -14.393 1.00 86.00 259 HIS A C 1
ATOM 1994 O O . HIS A 1 259 ? -2.730 2.147 -13.798 1.00 86.00 259 HIS A O 1
ATOM 2000 N N . PRO A 1 260 ? -3.334 4.316 -13.758 1.00 85.62 260 PRO A N 1
ATOM 2001 C CA . PRO A 1 260 ? -2.946 4.533 -12.363 1.00 85.62 260 PRO A CA 1
ATOM 2002 C C . PRO A 1 260 ? -3.651 3.614 -11.356 1.00 85.62 260 PRO A C 1
ATOM 2004 O O . PRO A 1 260 ? -3.175 3.436 -10.241 1.00 85.62 260 PRO A O 1
ATOM 2007 N N . ASP A 1 261 ? -4.778 3.015 -11.722 1.00 84.38 261 ASP A N 1
ATOM 2008 C CA . ASP A 1 261 ? -5.493 2.055 -10.884 1.00 84.38 261 ASP A CA 1
ATOM 2009 C C . ASP A 1 261 ? -4.927 0.626 -10.968 1.00 84.38 261 ASP A C 1
ATOM 2011 O O . ASP A 1 261 ? -5.319 -0.236 -10.186 1.00 84.38 261 ASP A O 1
ATOM 2015 N N . VAL A 1 262 ? -4.003 0.366 -11.898 1.00 87.06 262 VAL A N 1
ATOM 2016 C CA . VAL A 1 262 ? -3.345 -0.932 -12.054 1.00 87.06 262 VAL A CA 1
ATOM 2017 C C . VAL A 1 262 ? -2.045 -0.941 -11.266 1.00 87.06 262 VAL A C 1
ATOM 2019 O O . VAL A 1 262 ? -1.084 -0.249 -11.615 1.00 87.06 262 VAL A O 1
ATOM 2022 N N . LEU A 1 263 ? -2.037 -1.764 -10.222 1.00 88.38 263 LEU A N 1
ATOM 2023 C CA . LEU A 1 263 ? -0.901 -2.004 -9.346 1.00 88.38 263 LEU A CA 1
ATOM 2024 C C . LEU A 1 263 ? -0.531 -3.485 -9.394 1.00 88.38 263 LEU A C 1
ATOM 2026 O O . LEU A 1 263 ? -1.414 -4.339 -9.476 1.00 88.38 263 LEU A O 1
ATOM 2030 N N . SER A 1 264 ? 0.756 -3.776 -9.294 1.00 84.94 264 SER A N 1
ATOM 2031 C CA . SER A 1 264 ? 1.293 -5.122 -9.104 1.00 84.94 264 SER A CA 1
ATOM 2032 C C . SER A 1 264 ? 2.186 -5.141 -7.870 1.00 84.94 264 SER A C 1
ATOM 2034 O O . SER A 1 264 ? 2.731 -4.115 -7.458 1.00 84.94 264 SER A O 1
ATOM 2036 N N . MET A 1 265 ? 2.311 -6.315 -7.256 1.00 82.81 265 MET A N 1
ATOM 2037 C CA . MET A 1 265 ? 3.296 -6.564 -6.213 1.00 82.81 265 MET A CA 1
ATOM 2038 C C . MET A 1 265 ? 4.248 -7.645 -6.694 1.00 82.81 265 MET A C 1
ATOM 2040 O O . MET A 1 265 ? 3.810 -8.675 -7.202 1.00 82.81 265 MET A O 1
ATOM 2044 N N . THR A 1 266 ? 5.540 -7.400 -6.540 1.00 75.94 266 THR A N 1
ATOM 2045 C CA . THR A 1 266 ? 6.583 -8.256 -7.093 1.00 75.94 266 THR A CA 1
ATOM 2046 C C . THR A 1 266 ? 7.739 -8.381 -6.110 1.00 75.94 266 THR A C 1
ATOM 2048 O O . THR A 1 266 ? 8.168 -7.380 -5.545 1.00 75.94 266 THR A O 1
ATOM 2051 N N . ILE A 1 267 ? 8.270 -9.579 -5.904 1.00 70.88 267 ILE A N 1
ATOM 2052 C CA . ILE A 1 267 ? 9.459 -9.803 -5.065 1.00 70.88 267 ILE A CA 1
ATOM 2053 C C . ILE A 1 267 ? 10.750 -9.573 -5.857 1.00 70.88 267 ILE A C 1
ATOM 2055 O O . ILE A 1 267 ? 10.733 -9.707 -7.071 1.00 70.88 267 ILE A O 1
ATOM 2059 N N . GLY A 1 268 ? 11.856 -9.247 -5.181 1.00 56.78 268 GLY A N 1
ATOM 2060 C CA . GLY A 1 268 ? 13.217 -9.413 -5.700 1.00 56.78 268 GLY A CA 1
ATOM 2061 C C . GLY A 1 268 ? 14.008 -10.397 -4.835 1.00 56.78 268 GLY A C 1
ATOM 2062 O O . GLY A 1 268 ? 14.044 -10.231 -3.614 1.00 56.78 268 GLY A O 1
ATOM 2063 N N . GLY A 1 269 ? 14.620 -11.417 -5.441 1.00 51.31 269 GLY A N 1
ATOM 2064 C CA . GLY A 1 269 ? 15.342 -12.491 -4.747 1.00 51.31 269 GLY A CA 1
ATOM 2065 C C . GLY A 1 269 ? 16.641 -12.892 -5.450 1.00 51.31 269 GLY A C 1
ATOM 2066 O O . GLY A 1 269 ? 16.777 -12.707 -6.651 1.00 51.31 269 GLY A O 1
ATOM 2067 N N . ASP A 1 270 ? 17.609 -13.425 -4.705 1.00 42.41 270 ASP A N 1
ATOM 2068 C CA . ASP A 1 270 ? 18.753 -14.129 -5.302 1.00 42.41 270 ASP A CA 1
ATOM 2069 C C . ASP A 1 270 ? 18.282 -15.480 -5.856 1.00 42.41 270 ASP A C 1
ATOM 2071 O O . ASP A 1 270 ? 17.531 -16.193 -5.182 1.00 42.41 270 ASP A O 1
ATOM 2075 N N . TRP A 1 271 ? 18.708 -15.819 -7.074 1.00 41.94 271 T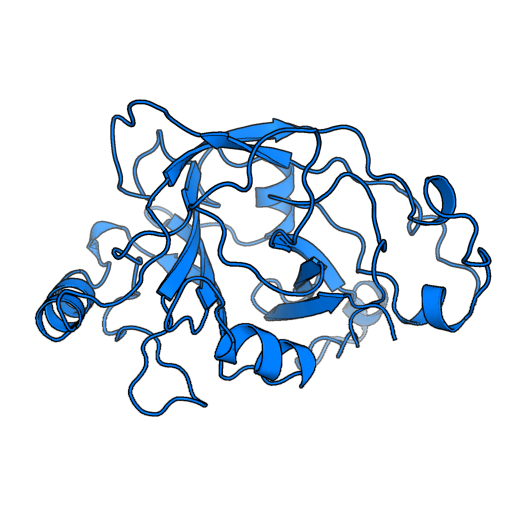RP A N 1
ATOM 2076 C CA . TRP A 1 271 ? 18.556 -17.164 -7.640 1.00 41.94 271 TRP A CA 1
ATOM 2077 C C . TRP A 1 271 ? 19.635 -18.112 -7.112 1.00 41.94 271 TRP A C 1
ATOM 2079 O O . TRP A 1 271 ? 20.814 -17.693 -7.049 1.00 41.94 271 TRP A O 1
#

Radius of gyration: 18.51 Å; chains: 1; bounding box: 52×38×51 Å

Sequence (271 aa):
MPYPENALDLLTPYFPVFSTAPASTNVFDPSVSAILGGSNPVLLPDEGWPRCGNCEDNILIPYIQINVSSSHTPAEFRQKVGVEAQPGHTVLLQVFICAEDECAECFGERLVGAFDDAFLVRIIEVIPESANTAAVEETRAGLAADRFFIPQRVISGWKPGNPEMLHEAVNTEIEHDDPQYLEHAPAPGLKLLGFPVQGKYYTSIIDRCPKPVLPEQAAEHDVRCLLQLGTDGNIGDEPASPYEVYTVGHTWIEQCTVHPDVLSMTIGGDW

Secondary structure (DSSP, 8-state):
-PPPTTTT-----EEEEE-SS-S---TTSTT-SEEES-S-----TTPPPPB-SSSTTPBPEEEEEEETT-TTS-HHHHHHH--PPPTT-EEEEEEEE--SSTT-HHHHHHHHTT-TTSEEEEEEEE-GGGS-HHHHHHHHHHS-TT---PPPEEEEEEEE-PPPEEGGGT-SSS-TT-HHHHHHPPPP-PPBS--SEETSS--------SS---GGGTTT--EEEEEEE--S--SSS----TT----SS-EEEEEESS-TT-EEEE-----

Organism: NCBI:txid2498619

Foldseek 3Di:
DDDDPPQPPQAWAKEFDWDPDDPDLDCPDLQFFKKAKDLQDFAAFPDAQDAQPVPPPFGFTWGMKGFLVHPQEDPQLNVQLVDDADVQKIKIWTKTFGAQELQSVVRQVCQVVQHPRGMDTFIDIHRSVNTPRVNSVVVVVPDDPPGDMQDMITGSHIDTDPGADELCVVDVPDDPVPVQCVQFWDAAAHEYPDDSYGQVFTGDPPPFDPDDDDPVCPVVWDKHWNYWQDADDPPDPDPDDPRHSHHAATWTWIATSRHSGDIDIHGGHHD

pLDDT: mean 78.6, std 17.17, range [31.38, 97.94]